Protein 2V84 (pdb70)

Nearest PDB structures (foldseek):
  2v84-assembly1_A  TM=1.003E+00  e=2.123E-67  Treponema pallidum subsp. pallidum str. Nichols
  4gl0-assembly1_A  TM=8.593E-01  e=1.801E-25  Listeria monocytogenes EGD-e
  7xjn-assembly1_A  TM=8.424E-01  e=1.207E-25  Vibrio cholerae O1 biovar El Tor str. N16961
  7oyx-assembly2_B  TM=8.634E-01  e=8.739E-24  Escherichia coli K-12
  7oyt-assembly1_A  TM=8.808E-01  e=1.163E-23  Escherichia coli K-12

InterPro domains:
  IPR001188 Spermidine/putrescine-binding periplasmic protein [PIRSF019574] (24-345)
  IPR001188 Spermidine/putrescine-binding periplasmic protein [PR00909] (35-51)
  IPR001188 Spermidine/putrescine-binding periplasmic protein [PR00909] (51-72)
  IPR001188 Spermidine/putrescine-binding periplasmic protein [PR00909] (78-92)
  IPR001188 Spermidine/putrescine-binding periplasmic protein [PR00909] (94-107)
  IPR001188 Spermidine/putrescine-binding periplasmic protein [PR00909] (126-142)
  IPR001188 Spermidine/putrescine-binding periplasmic protein [PR00909] (169-188)
  IPR001188 Spermidine/putrescine-binding periplasmic protein [PR00909] (207-226)
  IPR001188 Spermidine/putrescine-binding periplasmic protein [PR00909] (254-273)
  IPR006059 Bacterial-type extracellular solute-binding protein [PF13416] (45-305)

CATH classification: 3.40.190.10 (+1 more: 3.40.190.10)

Foldseek 3Di:
DEAEAEEAPCLQPVVLQVVLCVVVVYHYNYHHDHDVVRVCVQLDPAHHQHFKYKDWLAVLLVCVVVVFFQFADCVLQVLLVFFDPVVLVQSVSCNPQGFWRWDDKWAKWKKAQCVVPVDDDRAPLSLLDQVQAQQEEEAPDLLQQLLSLLQVVQHHSLDLDLVSSVNSLCCLQVRRLRRYNAHHADCRLLCCQVSSHRMYIYDPLSVCVNHPPVSVVRMDTAHDQVTQHEMIIMTMGTTPPHPCNSVSSVSSSSCSPQLNVLVSCQNRLHEPLTGNRNNVNHPHHHPDYNVRNPSHHYHHNSDPSVVSSVVSSCVSHVD

Structure (mmCIF, N/CA/C/O backbone):
data_2V84
#
_entry.id   2V84
#
_cell.length_a   51.610
_cell.length_b   86.270
_cell.length_c   89.500
_cell.angle_alpha   90.00
_cell.angle_beta   90.00
_cell.angle_gamma   90.00
#
_symmetry.space_group_name_H-M   'P 21 21 21'
#
loop_
_entity.id
_entity.type
_entity.pdbx_description
1 polymer 'SPERMIDINE/PUTRESCINE ABC TRANSPORTER, PERIPLASMIC BINDING PROTEIN'
2 non-polymer '2-(N-MORPHOLINO)-ETHANESULFONIC ACID'
3 non-polymer 'CHLORIDE ION'
4 water water
#
loop_
_atom_site.group_PDB
_atom_site.id
_atom_site.type_symbol
_atom_site.label_atom_id
_atom_site.label_alt_id
_atom_site.label_comp_id
_atom_site.label_asym_id
_atom_site.label_entity_id
_atom_site.label_seq_id
_atom_site.pdbx_PDB_ins_code
_atom_site.Cartn_x
_atom_site.Cartn_y
_atom_site.Cartn_z
_atom_site.occupancy
_atom_site.B_iso_or_equiv
_atom_site.auth_seq_id
_atom_site.auth_comp_id
_atom_site.auth_asym_id
_atom_site.auth_atom_id
_atom_site.pdbx_PDB_model_num
ATOM 1 N N . ASP A 1 25 ? -9.399 -3.770 0.295 1.00 53.35 7 ASP A N 1
ATOM 2 C CA . ASP A 1 25 ? -10.286 -4.053 -0.887 1.00 53.29 7 ASP A CA 1
ATOM 3 C C . ASP A 1 25 ? -11.065 -2.827 -1.374 1.00 52.62 7 ASP A C 1
ATOM 4 O O . ASP A 1 25 ? -11.735 -2.889 -2.409 1.00 52.28 7 ASP A O 1
ATOM 9 N N . VAL A 1 26 ? -11.003 -1.734 -0.614 1.00 51.75 8 VAL A N 1
ATOM 10 C CA . VAL A 1 26 ? -11.573 -0.463 -1.056 1.00 51.09 8 VAL A CA 1
ATOM 11 C C . VAL A 1 26 ? -10.549 0.681 -1.061 1.00 50.11 8 VAL A C 1
ATOM 12 O O . VAL A 1 26 ? -9.813 0.891 -0.085 1.00 49.76 8 VAL A O 1
ATOM 16 N N . LEU A 1 27 ? -10.515 1.409 -2.180 1.00 48.70 9 LEU A N 1
ATOM 17 C CA . LEU A 1 27 ? -9.720 2.633 -2.302 1.00 46.92 9 LEU A CA 1
ATOM 18 C C . LEU A 1 27 ? -10.604 3.868 -2.113 1.00 46.16 9 LEU A C 1
ATOM 19 O O . LEU A 1 27 ? -11.585 4.050 -2.824 1.00 46.10 9 LEU A O 1
ATOM 24 N N . TYR A 1 28 ? -10.248 4.702 -1.145 1.00 45.08 10 TYR A N 1
ATOM 25 C CA . TYR A 1 28 ? -10.937 5.963 -0.903 1.00 44.53 10 TYR A CA 1
ATOM 26 C C . TYR A 1 28 ? -10.272 7.113 -1.679 1.00 43.49 10 TYR A C 1
ATOM 27 O O . TYR A 1 28 ? -9.288 7.692 -1.201 1.00 43.00 10 TYR A O 1
ATOM 36 N N . LEU A 1 29 ? -10.825 7.443 -2.852 1.00 42.03 11 LEU A N 1
ATOM 37 C CA . LEU A 1 29 ? -10.340 8.556 -3.690 1.00 41.20 11 LEU A CA 1
ATOM 38 C C . LEU A 1 29 ? -11.089 9.856 -3.442 1.00 41.18 11 LEU A C 1
ATOM 39 O O . LEU A 1 29 ? -12.325 9.887 -3.441 1.00 41.87 11 LEU A O 1
ATOM 44 N N . TYR A 1 30 ? -10.323 10.925 -3.256 1.00 39.97 12 TYR A N 1
ATOM 45 C CA . TYR A 1 30 ? -10.850 12.255 -3.082 1.00 38.86 12 TYR A CA 1
ATOM 46 C C . TYR A 1 30 ? -10.283 13.195 -4.153 1.00 38.97 12 TYR A C 1
ATOM 47 O O . TYR A 1 30 ? -9.100 13.544 -4.111 1.00 38.75 12 TYR A O 1
ATOM 56 N N . ASN A 1 31 ? -11.125 13.626 -5.091 1.00 38.30 13 ASN A N 1
ATOM 57 C CA . ASN A 1 31 ? -10.642 14.388 -6.245 1.00 36.90 13 ASN A CA 1
ATOM 58 C C . ASN A 1 31 ? -11.721 15.382 -6.690 1.00 37.36 13 ASN A C 1
ATOM 59 O O . ASN A 1 31 ? -12.814 15.399 -6.120 1.00 37.46 13 ASN A O 1
ATOM 64 N N . TRP A 1 32 ? -11.398 16.221 -7.675 1.00 37.20 14 TRP A N 1
ATOM 65 C CA . TRP A 1 32 ? -12.345 17.149 -8.289 1.00 36.90 14 TRP A CA 1
ATOM 66 C C . TRP A 1 32 ? -13.401 16.332 -9.017 1.00 36.90 14 TRP A C 1
ATOM 67 O O . TRP A 1 32 ? -13.105 15.276 -9.586 1.00 36.80 14 TRP A O 1
ATOM 78 N N . THR A 1 33 ? -14.631 16.840 -9.030 1.00 37.88 15 THR A N 1
ATOM 79 C CA . THR A 1 33 ? -15.727 16.181 -9.716 1.00 37.76 15 THR A CA 1
ATOM 80 C C . THR A 1 33 ? -15.325 15.924 -11.148 1.00 38.07 15 THR A C 1
ATOM 81 O O . THR A 1 33 ? -14.801 16.814 -11.823 1.00 38.96 15 THR A O 1
ATOM 85 N N . TYR A 1 34 ? -15.538 14.690 -11.591 1.00 37.83 16 TYR A N 1
ATOM 86 C CA . TYR A 1 34 ? -15.285 14.248 -12.970 1.00 38.32 16 TYR A CA 1
ATOM 87 C C . TYR A 1 34 ? -13.813 14.103 -13.369 1.00 36.36 16 TYR A C 1
ATOM 88 O O . TYR A 1 34 ? -13.529 13.557 -14.422 1.00 37.14 16 TYR A O 1
ATOM 97 N N . TYR A 1 35 ? -12.892 14.582 -12.530 1.00 35.54 17 TYR A N 1
ATOM 98 C CA . TYR A 1 35 ? -11.447 14.664 -12.881 1.00 33.27 17 TYR A CA 1
ATOM 99 C C . TYR A 1 35 ? -10.759 13.307 -13.108 1.00 33.98 17 TYR A C 1
ATOM 100 O O . TYR A 1 35 ? -9.943 13.152 -14.030 1.00 33.40 17 TYR A O 1
ATOM 109 N N . THR A 1 36 ? -11.119 12.319 -12.293 1.00 34.46 18 THR A N 1
ATOM 110 C CA . THR A 1 36 ? -10.842 10.924 -12.616 1.00 34.82 18 THR A CA 1
ATOM 111 C C . THR A 1 36 ? -12.029 10.311 -13.401 1.00 35.16 18 THR A C 1
ATOM 112 O O . THR A 1 36 ? -13.104 10.094 -12.830 1.00 36.28 18 THR A O 1
ATOM 116 N N . PRO A 1 37 ? -11.842 10.051 -14.713 1.00 35.51 19 PRO A N 1
ATOM 117 C CA . PRO A 1 37 ? -12.911 9.518 -15.562 1.00 35.07 19 PRO A CA 1
ATOM 118 C C . PRO A 1 37 ? -13.441 8.184 -15.033 1.00 35.78 19 PRO A C 1
ATOM 119 O O . PRO A 1 37 ? -12.668 7.216 -14.910 1.00 36.20 19 PRO A O 1
ATOM 123 N N . THR A 1 38 ? -14.743 8.132 -14.736 1.00 34.91 20 THR A N 1
ATOM 124 C CA . THR A 1 38 ? -15.367 6.933 -14.163 1.00 33.92 20 THR A CA 1
ATOM 125 C C . THR A 1 38 ? -15.004 5.678 -14.945 1.00 33.12 20 THR A C 1
ATOM 126 O O . THR A 1 38 ? -14.916 4.596 -14.366 1.00 33.11 20 THR A O 1
ATOM 130 N N . SER A 1 39 ? -14.781 5.833 -16.251 1.00 31.91 21 SER A N 1
ATOM 131 C CA . SER A 1 39 ? -14.400 4.723 -17.116 1.00 31.31 21 SER A CA 1
ATOM 132 C C . SER A 1 39 ? -13.096 4.079 -16.668 1.00 30.55 21 SER A C 1
ATOM 133 O O . SER A 1 39 ? -12.938 2.863 -16.754 1.00 30.42 21 SER A O 1
ATOM 136 N N . LEU A 1 40 ? -12.165 4.906 -16.198 1.00 30.20 22 LEU A N 1
ATOM 137 C CA . LEU A 1 40 ? -10.897 4.439 -15.667 1.00 29.38 22 LEU A CA 1
ATOM 138 C C . LEU A 1 40 ? -11.056 3.822 -14.276 1.00 29.42 22 LEU A C 1
ATOM 139 O O . LEU A 1 40 ? -10.382 2.832 -13.936 1.00 28.81 22 LEU A O 1
ATOM 144 N N . ILE A 1 41 ? -11.949 4.396 -13.474 1.00 29.53 23 ILE A N 1
ATOM 145 C CA . ILE A 1 41 ? -12.263 3.841 -12.156 1.00 30.12 23 ILE A CA 1
ATOM 146 C C . ILE A 1 41 ? -12.849 2.422 -12.244 1.00 30.32 23 ILE A C 1
ATOM 147 O O . ILE A 1 41 ? -12.401 1.525 -11.529 1.00 30.16 23 ILE A O 1
ATOM 152 N N . LYS A 1 42 ? -13.827 2.226 -13.131 1.00 30.68 24 LYS A N 1
ATOM 153 C CA . LYS A 1 42 ? -14.413 0.908 -13.386 1.00 31.02 24 LYS A CA 1
ATOM 154 C C . LYS A 1 42 ? -13.343 -0.118 -13.758 1.00 31.02 24 LYS A C 1
ATOM 155 O O . LYS A 1 42 ? -13.398 -1.259 -13.310 1.00 31.19 24 LYS A O 1
ATOM 161 N N . LYS A 1 43 ? -12.380 0.293 -14.581 1.00 31.19 25 LYS A N 1
ATOM 162 C CA . LYS A 1 43 ? -11.316 -0.592 -15.053 1.00 31.24 25 LYS A CA 1
ATOM 163 C C . LYS A 1 43 ? -10.398 -1.025 -13.933 1.00 31.38 25 LYS A C 1
ATOM 164 O O . LYS A 1 43 ? -10.015 -2.185 -13.864 1.00 31.54 25 LYS A O 1
ATOM 170 N N . PHE A 1 44 ? -10.043 -0.083 -13.062 1.00 31.67 26 PHE A N 1
ATOM 171 C CA . PHE A 1 44 ? -9.216 -0.371 -11.890 1.00 31.36 26 PHE A CA 1
ATOM 172 C C . PHE A 1 44 ? -9.976 -1.302 -10.959 1.00 31.92 26 PHE A C 1
ATOM 173 O O . PHE A 1 44 ? -9.392 -2.205 -10.361 1.00 31.27 26 PHE A O 1
ATOM 181 N N . GLU A 1 45 ? -11.283 -1.080 -10.861 1.00 32.47 27 GLU A N 1
ATOM 182 C CA . GLU A 1 45 ? -12.151 -1.915 -10.044 1.00 33.71 27 GLU A CA 1
ATOM 183 C C . GLU A 1 45 ? -12.227 -3.330 -10.605 1.00 34.04 27 GLU A C 1
ATOM 184 O O . GLU A 1 45 ? -12.128 -4.305 -9.859 1.00 34.12 27 GLU A O 1
ATOM 190 N N . GLN A 1 46 ? -12.401 -3.444 -11.919 1.00 34.70 28 GLN A N 1
ATOM 191 C CA . GLN A 1 46 ? -12.473 -4.754 -12.544 1.00 35.57 28 GLN A CA 1
ATOM 192 C C . GLN A 1 46 ? -11.121 -5.468 -12.521 1.00 35.37 28 GLN A C 1
ATOM 193 O O . GLN A 1 46 ? -11.061 -6.667 -12.255 1.00 35.51 28 GLN A O 1
ATOM 199 N N . GLN A 1 47 ? -10.039 -4.733 -12.765 1.00 35.49 29 GLN A N 1
ATOM 200 C CA . GLN A 1 47 ? -8.704 -5.335 -12.796 1.00 35.69 29 GLN A CA 1
ATOM 201 C C . GLN A 1 47 ? -8.279 -5.905 -11.442 1.00 35.82 29 GLN A C 1
ATOM 202 O O . GLN A 1 47 ? -7.824 -7.046 -11.365 1.00 35.99 29 GLN A O 1
ATOM 208 N N . TYR A 1 48 ? -8.447 -5.118 -10.383 1.00 35.69 30 TYR A N 1
ATOM 209 C CA . TYR A 1 48 ? -7.971 -5.496 -9.057 1.00 35.68 30 TYR A CA 1
ATOM 210 C C . TYR A 1 48 ? -9.045 -6.072 -8.123 1.00 35.57 30 TYR A C 1
ATOM 211 O O . TYR A 1 48 ? -8.759 -6.371 -6.963 1.00 35.82 30 TYR A O 1
ATOM 220 N N . ASN A 1 49 ? -10.267 -6.245 -8.626 1.00 35.56 31 ASN A N 1
ATOM 221 C CA . ASN A 1 49 ? -11.383 -6.731 -7.795 1.00 35.47 31 ASN A CA 1
ATOM 222 C C . ASN A 1 49 ? -11.491 -5.931 -6.500 1.00 35.03 31 ASN A C 1
ATOM 223 O O . ASN A 1 49 ? -11.506 -6.481 -5.396 1.00 34.66 31 ASN A O 1
ATOM 228 N N . VAL A 1 50 ? -11.512 -4.612 -6.667 1.00 34.53 32 VAL A N 1
ATOM 229 C CA . VAL A 1 50 ? -11.625 -3.674 -5.565 1.00 33.58 32 VAL A CA 1
ATOM 230 C C . VAL A 1 50 ? -12.769 -2.727 -5.907 1.00 33.29 32 VAL A C 1
ATOM 231 O O . VAL A 1 50 ? -13.343 -2.823 -6.986 1.00 32.76 32 VAL A O 1
ATOM 235 N N . GLN A 1 51 ? -13.117 -1.838 -4.984 1.00 33.17 33 GLN A N 1
ATOM 236 C CA . GLN A 1 51 ? -14.046 -0.753 -5.280 1.00 33.39 33 GLN A CA 1
ATOM 237 C C . GLN A 1 51 ? -13.446 0.582 -4.860 1.00 33.08 33 GLN A C 1
ATOM 238 O O . GLN A 1 51 ? -12.627 0.641 -3.940 1.00 32.90 33 GLN A O 1
ATOM 244 N N . VAL A 1 52 ? -13.834 1.648 -5.556 1.00 33.00 34 VAL A N 1
ATOM 245 C CA . VAL A 1 52 ? -13.339 2.985 -5.247 1.00 32.66 34 VAL A CA 1
ATOM 246 C C . VAL A 1 52 ? -14.476 3.845 -4.683 1.00 32.96 34 VAL A C 1
ATOM 247 O O . VAL A 1 52 ? -15.495 4.045 -5.345 1.00 32.66 34 VAL A O 1
ATOM 251 N N . VAL A 1 53 ? -14.308 4.333 -3.455 1.00 33.13 35 VAL A N 1
ATOM 252 C CA . VAL A 1 53 ? -15.149 5.420 -2.947 1.00 33.18 35 VAL A CA 1
ATOM 253 C C . VAL A 1 53 ? -14.527 6.734 -3.462 1.00 33.55 35 VAL A C 1
ATOM 254 O O . VAL A 1 53 ? -13.427 7.126 -3.040 1.00 33.36 35 VAL A O 1
ATOM 258 N N . TYR A 1 54 ? -15.209 7.381 -4.404 1.00 33.66 36 TYR A N 1
ATOM 259 C CA . TYR A 1 54 ? -14.719 8.619 -5.013 1.00 34.05 36 TYR A CA 1
ATOM 260 C C . TYR A 1 54 ? -15.553 9.789 -4.500 1.00 34.56 36 TYR A C 1
ATOM 261 O O . TYR A 1 54 ? -16.645 10.068 -5.016 1.00 35.00 36 TYR A O 1
ATOM 270 N N . ASP A 1 55 ? -15.062 10.443 -3.451 1.00 34.98 37 ASP A N 1
ATOM 271 C CA . ASP A 1 55 ? -15.719 11.647 -2.952 1.00 35.48 37 ASP A CA 1
ATOM 272 C C . ASP A 1 55 ? -15.149 12.856 -3.690 1.00 35.73 37 ASP A C 1
ATOM 273 O O . ASP A 1 55 ? -13.926 13.034 -3.745 1.00 36.12 37 ASP A O 1
ATOM 278 N N . ASP A 1 56 ? -16.023 13.678 -4.265 1.00 36.10 38 ASP A N 1
ATOM 279 C CA . ASP A 1 56 ? -15.560 14.849 -5.015 1.00 36.25 38 ASP A CA 1
ATOM 280 C C . ASP A 1 56 ? -15.512 16.122 -4.170 1.00 36.20 38 ASP A C 1
ATOM 281 O O . ASP A 1 56 ? -16.109 16.195 -3.103 1.00 37.47 38 ASP A O 1
ATOM 286 N N . TYR A 1 57 ? -14.763 17.110 -4.647 1.00 35.66 39 TYR A N 1
ATOM 287 C CA . TYR A 1 57 ? -14.714 18.420 -4.015 1.00 35.12 39 TYR A CA 1
ATOM 288 C C . TYR A 1 57 ? -14.662 19.481 -5.084 1.00 35.03 39 TYR A C 1
ATOM 289 O O . TYR A 1 57 ? -14.220 19.216 -6.210 1.00 35.74 39 TYR A O 1
ATOM 298 N N . ALA A 1 58 ? -15.128 20.673 -4.736 1.00 35.04 40 ALA A N 1
ATOM 299 C CA . ALA A 1 58 ? -15.261 21.757 -5.704 1.00 34.94 40 ALA A CA 1
ATOM 300 C C . ALA A 1 58 ? -14.122 22.782 -5.655 1.00 34.62 40 ALA A C 1
ATOM 301 O O . ALA A 1 58 ? -14.093 23.717 -6.468 1.00 34.94 40 ALA A O 1
ATOM 303 N N . SER A 1 59 ? -13.189 22.601 -4.716 1.00 34.12 41 SER A N 1
ATOM 304 C CA . SER A 1 59 ? -12.014 23.468 -4.582 1.00 33.42 41 SER A CA 1
ATOM 305 C C . SER A 1 59 ? -10.945 22.822 -3.706 1.00 34.04 41 SER A C 1
ATOM 306 O O . SER A 1 59 ? -11.256 21.988 -2.848 1.00 34.55 41 SER A O 1
ATOM 309 N N . ASN A 1 60 ? -9.694 23.235 -3.883 1.00 33.98 42 ASN A N 1
ATOM 310 C CA . ASN A 1 60 ? -8.625 22.784 -2.979 1.00 34.13 42 ASN A CA 1
ATOM 311 C C . ASN A 1 60 ? -8.746 23.300 -1.555 1.00 34.71 42 ASN A C 1
ATOM 312 O O . ASN A 1 60 ? -8.191 22.719 -0.642 1.00 34.94 42 ASN A O 1
ATOM 317 N N A GLU A 1 61 ? -9.465 24.407 -1.357 0.50 35.02 43 GLU A N 1
ATOM 318 N N B GLU A 1 61 ? -9.497 24.380 -1.380 0.50 35.22 43 GLU A N 1
ATOM 319 C CA A GLU A 1 61 ? -9.767 24.860 0.006 0.50 35.05 43 GLU A CA 1
ATOM 320 C CA B GLU A 1 61 ? -9.750 24.917 -0.054 0.50 35.44 43 GLU A CA 1
ATOM 321 C C A GLU A 1 61 ? -10.604 23.800 0.698 0.50 35.22 43 GLU A C 1
ATOM 322 C C B GLU A 1 61 ? -10.727 24.004 0.725 0.50 35.54 43 GLU A C 1
ATOM 323 O O A GLU A 1 61 ? -10.307 23.389 1.819 0.50 35.04 43 GLU A O 1
ATOM 324 O O B GLU A 1 61 ? -10.621 23.876 1.942 0.50 35.61 43 GLU A O 1
ATOM 335 N N . ASP A 1 62 ? -11.644 23.352 -0.001 1.00 35.60 44 ASP A N 1
ATOM 336 C CA . ASP A 1 62 ? -12.571 22.334 0.532 1.00 35.75 44 ASP A CA 1
ATOM 337 C C . ASP A 1 62 ? -11.881 20.982 0.818 1.00 35.70 44 ASP A C 1
ATOM 338 O O . ASP A 1 62 ? -12.077 20.376 1.873 1.00 36.04 44 ASP A O 1
ATOM 343 N N . MET A 1 63 ? -11.092 20.514 -0.151 1.00 35.79 45 MET A N 1
ATOM 344 C CA . MET A 1 63 ? -10.252 19.334 0.002 1.00 35.69 45 MET A CA 1
ATOM 345 C C . MET A 1 63 ? -9.393 19.497 1.225 1.00 35.87 45 MET A C 1
ATOM 346 O O . MET A 1 63 ? -9.328 18.592 2.065 1.00 36.38 45 MET A O 1
ATOM 351 N N . PHE A 1 64 ? -8.724 20.649 1.315 1.00 36.00 46 PHE A N 1
ATOM 352 C CA . PHE A 1 64 ? -7.757 20.894 2.383 1.00 36.35 46 PHE A CA 1
ATOM 353 C C . PHE A 1 64 ? -8.445 20.747 3.723 1.00 36.95 46 PHE A C 1
ATOM 354 O O . PHE A 1 64 ? -7.889 20.145 4.640 1.00 36.57 46 PHE A O 1
ATOM 362 N N . ALA A 1 65 ? -9.663 21.294 3.812 1.00 38.19 47 ALA A N 1
ATOM 363 C CA . ALA A 1 65 ? -10.470 21.277 5.039 1.00 38.71 47 ALA A CA 1
ATOM 364 C C . ALA A 1 65 ? -10.741 19.886 5.570 1.00 39.39 47 ALA A C 1
ATOM 365 O O . ALA A 1 65 ? -10.754 19.670 6.784 1.00 39.85 47 ALA A O 1
ATOM 367 N N . LYS A 1 66 ? -10.983 18.939 4.672 1.00 39.87 48 LYS A N 1
ATOM 368 C CA . LYS A 1 66 ? -11.216 17.557 5.090 1.00 40.67 48 LYS A CA 1
ATOM 369 C C . LYS A 1 66 ? -9.936 16.892 5.570 1.00 40.98 48 LYS A C 1
ATOM 370 O O . LYS A 1 66 ? -9.972 16.001 6.431 1.00 41.06 48 LYS A O 1
ATOM 376 N N A LEU A 1 67 ? -8.809 17.344 5.025 0.50 40.93 49 LEU A N 1
ATOM 377 N N B LEU A 1 67 ? -8.803 17.319 5.016 0.50 41.26 49 LEU A N 1
ATOM 378 C CA A LEU A 1 67 ? -7.499 16.771 5.328 0.50 40.95 49 LEU A CA 1
ATOM 379 C CA B LEU A 1 67 ? -7.501 16.736 5.357 0.50 41.44 49 LEU A CA 1
ATOM 380 C C A LEU A 1 67 ? -6.732 17.563 6.391 0.50 41.47 49 LEU A C 1
ATOM 381 C C B LEU A 1 67 ? -6.735 17.554 6.411 0.50 41.78 49 LEU A C 1
ATOM 382 O O A LEU A 1 67 ? -5.606 17.205 6.755 0.50 41.46 49 LEU A O 1
ATOM 383 O O B LEU A 1 67 ? -5.612 17.205 6.795 0.50 41.72 49 LEU A O 1
ATOM 392 N N . SER A 1 68 ? -7.361 18.623 6.896 1.00 42.02 50 SER A N 1
ATOM 393 C CA . SER A 1 68 ? -6.798 19.440 7.977 1.00 43.10 50 SER A CA 1
ATOM 394 C C . SER A 1 68 ? -6.429 18.587 9.183 1.00 43.76 50 SER A C 1
ATOM 395 O O . SER A 1 68 ? -7.015 17.522 9.410 1.00 43.87 50 SER A O 1
ATOM 398 N N . ILE A 1 69 ? -5.457 19.069 9.950 1.00 44.83 51 ILE A N 1
ATOM 399 C CA . ILE A 1 69 ? -5.061 18.431 11.205 1.00 46.38 51 ILE A CA 1
ATOM 400 C C . ILE A 1 69 ? -6.270 17.692 11.828 1.00 46.62 51 ILE A C 1
ATOM 401 O O . ILE A 1 69 ? -7.208 18.318 12.344 1.00 46.78 51 ILE A O 1
ATOM 406 N N . GLY A 1 70 ? -6.238 16.361 11.770 1.00 46.99 52 GLY A N 1
ATOM 407 C CA . GLY A 1 70 ? -5.051 15.633 11.345 1.00 46.65 52 GLY A CA 1
ATOM 408 C C . GLY A 1 70 ? -5.207 14.602 10.235 1.00 46.84 52 GLY A C 1
ATOM 409 O O . GLY A 1 70 ? -4.280 14.400 9.442 1.00 46.69 52 GLY A O 1
ATOM 410 N N . ALA A 1 71 ? -6.355 13.925 10.189 1.00 46.43 53 ALA A N 1
ATOM 411 C CA . ALA A 1 71 ? -6.523 12.779 9.284 1.00 45.42 53 ALA A CA 1
ATOM 412 C C . ALA A 1 71 ? -7.960 12.520 8.821 1.00 44.86 53 ALA A C 1
ATOM 413 O O . ALA A 1 71 ? -8.846 12.153 9.608 1.00 45.00 53 ALA A O 1
ATOM 415 N N . SER A 1 72 ? -8.162 12.725 7.522 1.00 43.31 54 SER A N 1
ATOM 416 C CA . SER A 1 72 ? -9.337 12.271 6.784 1.00 42.08 54 SER A CA 1
ATOM 417 C C . SER A 1 72 ? -9.225 10.757 6.655 1.00 41.21 54 SER A C 1
ATOM 418 O O . SER A 1 72 ? -8.236 10.169 7.083 1.00 41.50 54 SER A O 1
ATOM 421 N N . GLY A 1 73 ? -10.202 10.114 6.025 1.00 40.13 55 GLY A N 1
ATOM 422 C CA . GLY A 1 73 ? -10.049 8.675 5.774 1.00 37.76 55 GLY A CA 1
ATOM 423 C C . GLY A 1 73 ? -9.491 8.295 4.411 1.00 36.18 55 GLY A C 1
ATOM 424 O O . GLY A 1 73 ? -9.480 7.117 4.065 1.00 36.20 55 GLY A O 1
ATOM 425 N N . TYR A 1 74 ? -9.023 9.278 3.639 1.00 34.14 56 TYR A N 1
ATOM 426 C CA . TYR A 1 74 ? -8.672 9.045 2.228 1.00 32.87 56 TYR A CA 1
ATOM 427 C C . TYR A 1 74 ? -7.288 8.459 1.972 1.00 32.19 56 TYR A C 1
ATOM 428 O O . TYR A 1 74 ? -6.345 8.682 2.734 1.00 32.39 56 TYR A O 1
ATOM 437 N N . ASP A 1 75 ? -7.190 7.712 0.879 1.00 31.05 57 ASP A N 1
ATOM 438 C CA . ASP A 1 75 ? -5.940 7.092 0.470 1.00 30.00 57 ASP A CA 1
ATOM 439 C C . ASP A 1 75 ? -5.243 7.920 -0.582 1.00 29.39 57 ASP A C 1
ATOM 440 O O . ASP A 1 75 ? -4.033 7.895 -0.664 1.00 29.40 57 ASP A O 1
ATOM 445 N N . LEU A 1 76 ? -6.018 8.651 -1.382 1.00 28.84 58 LEU A N 1
ATOM 446 C CA . LEU A 1 76 ? -5.459 9.512 -2.436 1.00 28.22 58 LEU A CA 1
ATOM 447 C C . LEU A 1 76 ? -6.212 10.824 -2.431 1.00 28.17 58 LEU A C 1
ATOM 448 O O . LEU A 1 76 ? -7.411 10.843 -2.169 1.00 26.85 58 LEU A O 1
ATOM 453 N N . VAL A 1 77 ? -5.497 11.910 -2.713 1.00 27.56 59 VAL A N 1
ATOM 454 C CA . VAL A 1 77 ? -6.099 13.236 -2.893 1.00 27.40 59 VAL A CA 1
ATOM 455 C C . VAL A 1 77 ? -5.339 13.879 -4.048 1.00 27.02 59 VAL A C 1
ATOM 456 O O . VAL A 1 77 ? -4.274 13.406 -4.399 1.00 26.08 59 VAL A O 1
ATOM 460 N N . VAL A 1 78 ? -5.897 14.915 -4.675 1.00 26.20 60 VAL A N 1
ATOM 461 C CA . VAL A 1 78 ? -5.266 15.486 -5.873 1.00 26.52 60 VAL A CA 1
ATOM 462 C C . VAL A 1 78 ? -5.133 17.034 -5.769 1.00 27.03 60 VAL A C 1
ATOM 463 O O . VAL A 1 78 ? -5.929 17.774 -6.364 1.00 26.66 60 VAL A O 1
ATOM 467 N N . PRO A 1 79 ? -4.136 17.526 -4.996 1.00 25.34 61 PRO A N 1
ATOM 468 C CA . PRO A 1 79 ? -3.918 18.962 -4.833 1.00 25.19 61 PRO A CA 1
ATOM 469 C C . PRO A 1 79 ? -3.109 19.589 -5.948 1.00 25.59 61 PRO A C 1
ATOM 470 O O . PRO A 1 79 ? -2.436 18.872 -6.703 1.00 25.35 61 PRO A O 1
ATOM 474 N N . SER A 1 80 ? -3.196 20.919 -6.064 1.00 25.81 62 SER A N 1
ATOM 475 C CA . SER A 1 80 ? -2.435 21.687 -7.051 1.00 25.74 62 SER A CA 1
ATOM 476 C C . SER A 1 80 ? -1.082 21.990 -6.436 1.00 25.71 62 SER A C 1
ATOM 477 O O . SER A 1 80 ? -0.886 21.757 -5.250 1.00 25.51 62 SER A O 1
ATOM 480 N N . GLY A 1 81 ? -0.131 22.491 -7.226 1.00 26.31 63 GLY A N 1
ATOM 481 C CA . GLY A 1 81 ? 1.267 22.597 -6.747 1.00 26.52 63 GLY A CA 1
ATOM 482 C C . GLY A 1 81 ? 1.425 23.473 -5.528 1.00 27.41 63 GLY A C 1
ATOM 483 O O . GLY A 1 81 ? 2.201 23.164 -4.615 1.00 27.49 63 GLY A O 1
ATOM 484 N N . ASP A 1 82 ? 0.679 24.576 -5.488 1.00 27.60 64 ASP A N 1
ATOM 485 C CA . ASP A 1 82 ? 0.715 25.430 -4.303 1.00 28.27 64 ASP A CA 1
ATOM 486 C C . ASP A 1 82 ? 0.204 24.699 -3.060 1.00 28.52 64 ASP A C 1
ATOM 487 O O . ASP A 1 82 ? 0.784 24.827 -1.977 1.00 28.56 64 ASP A O 1
ATOM 492 N N . PHE A 1 83 ? -0.846 23.899 -3.214 1.00 28.53 65 PHE A N 1
ATOM 493 C CA . PHE A 1 83 ? -1.362 23.115 -2.088 1.00 28.93 65 PHE A CA 1
ATOM 494 C C . PHE A 1 83 ? -0.502 21.909 -1.735 1.00 29.59 65 PHE A C 1
ATOM 495 O O . PHE A 1 83 ? -0.522 21.465 -0.587 1.00 31.28 65 PHE A O 1
ATOM 503 N N . VAL A 1 84 ? 0.285 21.378 -2.677 1.00 28.99 66 VAL A N 1
ATOM 504 C CA . VAL A 1 84 ? 1.253 20.342 -2.249 1.00 28.30 66 VAL A CA 1
ATOM 505 C C . VAL A 1 84 ? 2.304 20.941 -1.295 1.00 28.86 66 VAL A C 1
ATOM 506 O O . VAL A 1 84 ? 2.637 20.338 -0.232 1.00 28.95 66 VAL A O 1
ATOM 510 N N . SER A 1 85 ? 2.808 22.118 -1.652 1.00 28.68 67 SER A N 1
ATOM 511 C CA . SER A 1 85 ? 3.828 22.800 -0.858 1.00 30.16 67 SER A CA 1
ATOM 512 C C . SER A 1 85 ? 3.302 23.213 0.526 1.00 30.54 67 SER A C 1
ATOM 513 O O . SER A 1 85 ? 3.949 22.953 1.552 1.00 31.04 67 SER A O 1
ATOM 516 N N . ILE A 1 86 ? 2.116 23.822 0.556 1.00 32.12 68 ILE A N 1
ATOM 517 C CA . ILE A 1 86 ? 1.417 24.149 1.818 1.00 32.93 68 ILE A CA 1
ATOM 518 C C . ILE A 1 86 ? 1.269 22.924 2.709 1.00 33.82 68 ILE A C 1
ATOM 519 O O . ILE A 1 86 ? 1.579 22.976 3.916 1.00 34.11 68 ILE A O 1
ATOM 524 N N . MET A 1 87 ? 0.800 21.823 2.119 1.00 34.19 69 MET A N 1
ATOM 525 C CA . MET A 1 87 ? 0.495 20.608 2.891 1.00 35.44 69 MET A CA 1
ATOM 526 C C . MET A 1 87 ? 1.732 19.845 3.354 1.00 34.65 69 MET A C 1
ATOM 527 O O . MET A 1 87 ? 1.692 19.189 4.400 1.00 35.10 69 MET A O 1
ATOM 532 N N . LYS A 1 88 ? 2.818 19.936 2.588 1.00 34.47 70 LYS A N 1
ATOM 533 C CA . LYS A 1 88 ? 4.116 19.425 3.051 1.00 35.22 70 LYS A CA 1
ATOM 534 C C . LYS A 1 88 ? 4.597 20.135 4.329 1.00 35.59 70 LYS A C 1
ATOM 535 O O . LYS A 1 88 ? 5.041 19.490 5.288 1.00 35.32 70 LYS A O 1
ATOM 541 N N . ARG A 1 89 ? 4.494 21.463 4.355 1.00 36.28 71 ARG A N 1
ATOM 542 C CA . ARG A 1 89 ? 4.992 22.226 5.511 1.00 37.14 71 ARG A CA 1
ATOM 543 C C . ARG A 1 89 ? 4.142 22.026 6.767 1.00 36.96 71 ARG A C 1
ATOM 544 O O . ARG A 1 89 ? 4.650 22.096 7.901 1.00 37.07 71 ARG A O 1
ATOM 552 N N . LYS A 1 90 ? 2.855 21.777 6.548 1.00 36.68 72 LYS A N 1
ATOM 553 C CA . LYS A 1 90 ? 1.903 21.459 7.605 1.00 36.11 72 LYS A CA 1
ATOM 554 C C . LYS A 1 90 ? 1.912 19.979 7.950 1.00 35.31 72 LYS A C 1
ATOM 555 O O . LYS A 1 90 ? 1.157 19.541 8.816 1.00 35.52 72 LYS A O 1
ATOM 561 N N . HIS A 1 91 ? 2.759 19.213 7.257 1.00 34.49 73 HIS A N 1
ATOM 562 C CA . HIS A 1 91 ? 2.967 17.779 7.516 1.00 33.59 73 HIS A CA 1
ATOM 563 C C . HIS A 1 91 ? 1.716 16.934 7.340 1.00 32.74 73 HIS A C 1
ATOM 564 O O . HIS A 1 91 ? 1.449 16.041 8.139 1.00 32.25 73 HIS A O 1
ATOM 571 N N . LEU A 1 92 ? 0.968 17.218 6.276 1.00 31.53 74 LEU A N 1
ATOM 572 C CA . LEU A 1 92 ? -0.320 16.575 6.038 1.00 30.87 74 LEU A CA 1
ATOM 573 C C . LEU A 1 92 ? -0.281 15.370 5.110 1.00 30.26 74 LEU A C 1
ATOM 574 O O . LEU A 1 92 ? -1.302 14.690 4.936 1.00 29.49 74 LEU A O 1
ATOM 579 N N . LEU A 1 93 ? 0.905 15.101 4.551 1.00 29.95 75 LEU A N 1
ATOM 580 C CA . LEU A 1 93 ? 1.074 14.132 3.475 1.00 29.17 75 LEU A CA 1
ATOM 581 C C . LEU A 1 93 ? 2.075 13.057 3.847 1.00 28.68 75 LEU A C 1
ATOM 582 O O . LEU A 1 93 ? 3.012 13.309 4.620 1.00 29.00 75 LEU A O 1
ATOM 587 N N . GLU A 1 94 ? 1.887 11.859 3.292 1.00 27.64 76 GLU A N 1
ATOM 588 C CA . GLU A 1 94 ? 2.797 10.730 3.583 1.00 26.67 76 GLU A CA 1
ATOM 589 C C . GLU A 1 94 ? 3.775 10.555 2.461 1.00 26.10 76 GLU A C 1
ATOM 590 O O . GLU A 1 94 ? 3.434 10.851 1.316 1.00 24.18 76 GLU A O 1
ATOM 596 N N . LYS A 1 95 ? 4.989 10.118 2.799 1.00 24.85 77 LYS A N 1
ATOM 597 C CA . LYS A 1 95 ? 5.987 9.778 1.770 1.00 25.52 77 LYS A CA 1
ATOM 598 C C . LYS A 1 95 ? 5.441 8.691 0.858 1.00 25.81 77 LYS A C 1
ATOM 599 O O . LYS A 1 95 ? 4.759 7.769 1.304 1.00 26.79 77 LYS A O 1
ATOM 605 N N . ILE A 1 96 ? 5.754 8.806 -0.425 1.00 26.48 78 ILE A N 1
ATOM 606 C CA . ILE A 1 96 ? 5.336 7.856 -1.437 1.00 26.33 78 ILE A CA 1
ATOM 607 C C . ILE A 1 96 ? 6.499 6.911 -1.726 1.00 27.19 78 ILE A C 1
ATOM 608 O O . ILE A 1 96 ? 7.653 7.330 -1.751 1.00 26.65 78 ILE A O 1
ATOM 613 N N . ASP A 1 97 ? 6.186 5.624 -1.867 1.00 27.81 79 ASP A N 1
ATOM 614 C CA . ASP A 1 97 ? 7.166 4.598 -2.203 1.00 27.89 79 ASP A CA 1
ATOM 615 C C . ASP A 1 97 ? 7.165 4.426 -3.709 1.00 27.87 79 ASP A C 1
ATOM 616 O O . ASP A 1 97 ? 6.303 3.739 -4.270 1.00 27.67 79 ASP A O 1
ATOM 621 N N . LEU A 1 98 ? 8.120 5.067 -4.369 1.00 28.18 80 LEU A N 1
ATOM 622 C CA . LEU A 1 98 ? 8.101 5.103 -5.821 1.00 28.88 80 LEU A CA 1
ATOM 623 C C . LEU A 1 98 ? 8.416 3.748 -6.450 1.00 29.28 80 LEU A C 1
ATOM 624 O O . LEU A 1 98 ? 8.179 3.551 -7.649 1.00 28.62 80 LEU A O 1
ATOM 629 N N . SER A 1 99 ? 8.930 2.814 -5.641 1.00 29.31 81 SER A N 1
ATOM 630 C CA . SER A 1 99 ? 9.236 1.479 -6.164 1.00 29.28 81 SER A CA 1
ATOM 631 C C . SER A 1 99 ? 7.916 0.778 -6.497 1.00 29.07 81 SER A C 1
ATOM 632 O O . SER A 1 99 ? 7.890 -0.147 -7.308 1.00 29.67 81 SER A O 1
ATOM 635 N N . LYS A 1 100 ? 6.818 1.254 -5.916 1.00 27.62 82 LYS A N 1
ATOM 636 C CA . LYS A 1 100 ? 5.505 0.657 -6.185 1.00 26.75 82 LYS A CA 1
ATOM 637 C C . LYS A 1 100 ? 4.782 1.381 -7.325 1.00 25.99 82 LYS A C 1
ATOM 638 O O . LYS A 1 100 ? 3.627 1.077 -7.650 1.00 25.22 82 LYS A O 1
ATOM 644 N N . ILE A 1 101 ? 5.472 2.346 -7.919 1.00 25.44 83 ILE A N 1
ATOM 645 C CA . ILE A 1 101 ? 4.921 3.116 -9.028 1.00 24.99 83 ILE A CA 1
ATOM 646 C C . ILE A 1 101 ? 5.933 3.191 -10.167 1.00 24.73 83 ILE A C 1
ATOM 647 O O . ILE A 1 101 ? 6.365 4.272 -10.527 1.00 24.80 83 ILE A O 1
ATOM 652 N N . PRO A 1 102 ? 6.294 2.039 -10.754 1.00 24.68 84 PRO A N 1
ATOM 653 C CA . PRO A 1 102 ? 7.313 2.044 -11.806 1.00 24.13 84 PRO A CA 1
ATOM 654 C C . PRO A 1 102 ? 6.961 2.958 -12.994 1.00 24.11 84 PRO A C 1
ATOM 655 O O . PRO A 1 102 ? 7.874 3.449 -13.674 1.00 24.83 84 PRO A O 1
ATOM 659 N N . ASN A 1 103 ? 5.664 3.183 -13.234 1.00 24.29 85 ASN A N 1
ATOM 660 C CA . ASN A 1 103 ? 5.199 4.018 -14.359 1.00 24.34 85 ASN A CA 1
ATOM 661 C C . ASN A 1 103 ? 5.476 5.515 -14.176 1.00 25.20 85 ASN A C 1
ATOM 662 O O . ASN A 1 103 ? 5.225 6.332 -15.077 1.00 25.59 85 ASN A O 1
ATOM 667 N N . VAL A 1 104 ? 6.034 5.859 -13.021 1.00 26.35 86 VAL A N 1
ATOM 668 C CA . VAL A 1 104 ? 6.590 7.187 -12.734 1.00 27.80 86 VAL A CA 1
ATOM 669 C C . VAL A 1 104 ? 7.712 7.497 -13.755 1.00 28.25 86 VAL A C 1
ATOM 670 O O . VAL A 1 104 ? 8.062 8.663 -13.989 1.00 27.77 86 VAL A O 1
ATOM 674 N N A GLN A 1 105 ? 8.237 6.453 -14.393 0.50 28.15 87 GLN A N 1
ATOM 675 N N B GLN A 1 105 ? 8.242 6.438 -14.376 0.50 28.15 87 GLN A N 1
ATOM 676 C CA A GLN A 1 105 ? 9.231 6.627 -15.450 0.50 28.76 87 GLN A CA 1
ATOM 677 C CA B GLN A 1 105 ? 9.205 6.566 -15.473 0.50 28.74 87 GLN A CA 1
ATOM 678 C C A GLN A 1 105 ? 8.655 7.268 -16.722 0.50 28.90 87 GLN A C 1
ATOM 679 C C B GLN A 1 105 ? 8.656 7.427 -16.613 0.50 28.94 87 GLN A C 1
ATOM 680 O O A GLN A 1 105 ? 9.401 7.618 -17.637 0.50 29.18 87 GLN A O 1
ATOM 681 O O B GLN A 1 105 ? 9.415 8.086 -17.320 0.50 29.32 87 GLN A O 1
ATOM 692 N N . PHE A 1 106 ? 7.334 7.429 -16.774 1.00 29.05 88 PHE A N 1
ATOM 693 C CA . PHE A 1 106 ? 6.698 8.077 -17.929 1.00 29.73 88 PHE A CA 1
ATOM 694 C C . PHE A 1 106 ? 6.552 9.593 -17.768 1.00 30.21 88 PHE A C 1
ATOM 695 O O . PHE A 1 106 ? 6.059 10.278 -18.682 1.00 30.12 88 PHE A O 1
ATOM 703 N N . ILE A 1 107 ? 6.981 10.106 -16.616 1.00 30.22 89 ILE A N 1
ATOM 704 C CA . ILE A 1 107 ? 6.867 11.535 -16.314 1.00 30.71 89 ILE A CA 1
ATOM 705 C C . ILE A 1 107 ? 7.984 12.229 -17.093 1.00 31.21 89 ILE A C 1
ATOM 706 O O . ILE A 1 107 ? 9.161 11.912 -16.921 1.00 31.71 89 ILE A O 1
ATOM 711 N N . LYS A 1 108 ? 7.604 13.143 -17.987 1.00 30.99 90 LYS A N 1
ATOM 712 C CA . LYS A 1 108 ? 8.560 13.863 -18.841 1.00 31.53 90 LYS A CA 1
ATOM 713 C C . LYS A 1 108 ? 9.636 14.544 -18.007 1.00 32.38 90 LYS A C 1
ATOM 714 O O . LYS A 1 108 ? 9.357 15.049 -16.940 1.00 31.69 90 LYS A O 1
ATOM 720 N N . GLU A 1 109 ? 10.866 14.578 -18.509 1.00 34.63 91 GLU A N 1
ATOM 721 C CA . GLU A 1 109 ? 11.948 15.278 -17.802 1.00 36.57 91 GLU A CA 1
ATOM 722 C C . GLU A 1 109 ? 11.637 16.770 -17.582 1.00 36.99 91 GLU A C 1
ATOM 723 O O . GLU A 1 109 ? 11.978 17.337 -16.532 1.00 36.69 91 GLU A O 1
ATOM 729 N N . SER A 1 110 ? 10.969 17.384 -18.564 1.00 37.50 92 SER A N 1
ATOM 730 C CA . SER A 1 110 ? 10.689 18.814 -18.536 1.00 38.34 92 SER A CA 1
ATOM 731 C C . SER A 1 110 ? 9.748 19.153 -17.398 1.00 38.89 92 SER A C 1
ATOM 732 O O . SER A 1 110 ? 9.840 20.232 -16.808 1.00 39.11 92 SER A O 1
ATOM 735 N N . VAL A 1 111 ? 8.865 18.212 -17.071 1.00 39.01 93 VAL A N 1
ATOM 736 C CA . VAL A 1 111 ? 7.955 18.386 -15.954 1.00 39.40 93 VAL A CA 1
ATOM 737 C C . VAL A 1 111 ? 8.695 18.232 -14.629 1.00 40.07 93 VAL A C 1
ATOM 738 O O . VAL A 1 111 ? 8.476 19.022 -13.702 1.00 40.23 93 VAL A O 1
ATOM 742 N N . ARG A 1 112 ? 9.553 17.214 -14.542 1.00 41.22 94 ARG A N 1
ATOM 743 C CA . ARG A 1 112 ? 10.371 16.981 -13.344 1.00 42.66 94 ARG A CA 1
ATOM 744 C C . ARG A 1 112 ? 11.111 18.254 -12.925 1.00 42.45 94 ARG A C 1
ATOM 745 O O . ARG A 1 112 ? 11.174 18.580 -11.737 1.00 43.59 94 ARG A O 1
ATOM 753 N N . ALA A 1 113 ? 11.646 18.978 -13.904 1.00 42.04 95 ALA A N 1
ATOM 754 C CA . ALA A 1 113 ? 12.370 20.230 -13.649 1.00 41.20 95 ALA A CA 1
ATOM 755 C C . ALA A 1 113 ? 11.508 21.371 -13.075 1.00 40.80 95 ALA A C 1
ATOM 756 O O . ALA A 1 113 ? 12.005 22.176 -12.282 1.00 40.55 95 ALA A O 1
ATOM 758 N N . ARG A 1 114 ? 10.234 21.445 -13.474 1.00 39.63 96 ARG A N 1
ATOM 759 C CA . ARG A 1 114 ? 9.331 22.518 -13.027 1.00 38.86 96 ARG A CA 1
ATOM 760 C C . ARG A 1 114 ? 8.693 22.301 -11.654 1.00 38.19 96 ARG A C 1
ATOM 761 O O . ARG A 1 114 ? 8.225 23.264 -11.029 1.00 38.73 96 ARG A O 1
ATOM 769 N N . ILE A 1 115 ? 8.629 21.050 -11.199 1.00 36.83 97 ILE A N 1
ATOM 770 C CA . ILE A 1 115 ? 7.918 20.740 -9.956 1.00 34.92 97 ILE A CA 1
ATOM 771 C C . ILE A 1 115 ? 8.776 20.934 -8.707 1.00 35.11 97 ILE A C 1
ATOM 772 O O . ILE A 1 115 ? 9.001 19.991 -7.947 1.00 33.98 97 ILE A O 1
ATOM 777 N N . ALA A 1 116 ? 9.234 22.174 -8.500 1.00 34.58 98 ALA A N 1
ATOM 778 C CA . ALA A 1 116 ? 10.142 22.503 -7.392 1.00 34.96 98 ALA A CA 1
ATOM 779 C C . ALA A 1 116 ? 9.533 22.375 -5.982 1.00 34.79 98 ALA A C 1
ATOM 780 O O . ALA A 1 116 ? 10.273 22.367 -5.003 1.00 35.31 98 ALA A O 1
ATOM 782 N N . TYR A 1 117 ? 8.208 22.274 -5.872 1.00 34.74 99 TYR A N 1
ATOM 783 C CA . TYR A 1 117 ? 7.569 22.035 -4.566 1.00 34.61 99 TYR A CA 1
ATOM 784 C C . TYR A 1 117 ? 7.886 20.619 -4.036 1.00 34.39 99 TYR A C 1
ATOM 785 O O . TYR A 1 117 ? 7.861 20.387 -2.820 1.00 34.72 99 TYR A O 1
ATOM 794 N N . ASP A 1 118 ? 8.194 19.688 -4.950 1.00 34.26 100 ASP A N 1
ATOM 795 C CA . ASP A 1 118 ? 8.451 18.275 -4.601 1.00 33.93 100 ASP A CA 1
ATOM 796 C C . ASP A 1 118 ? 9.180 17.562 -5.752 1.00 33.65 100 ASP A C 1
ATOM 797 O O . ASP A 1 118 ? 8.632 16.639 -6.381 1.00 33.26 100 ASP A O 1
ATOM 802 N N . PRO A 1 119 ? 10.419 17.990 -6.043 1.00 33.00 101 PRO A N 1
ATOM 803 C CA . PRO A 1 119 ? 11.148 17.630 -7.260 1.00 32.88 101 PRO A CA 1
ATOM 804 C C . PRO A 1 119 ? 11.456 16.141 -7.426 1.00 32.72 101 PRO A C 1
ATOM 805 O O . PRO A 1 119 ? 11.621 15.662 -8.563 1.00 33.44 101 PRO A O 1
ATOM 809 N N . LYS A 1 120 ? 11.553 15.422 -6.310 1.00 31.85 102 LYS A N 1
ATOM 810 C CA . LYS A 1 120 ? 11.868 13.995 -6.345 1.00 31.44 102 LYS A CA 1
ATOM 811 C C . LYS A 1 120 ? 10.603 13.152 -6.161 1.00 30.51 102 LYS A C 1
ATOM 812 O O . LYS A 1 120 ? 10.676 11.924 -6.067 1.00 30.80 102 LYS A O 1
ATOM 818 N N . MET A 1 121 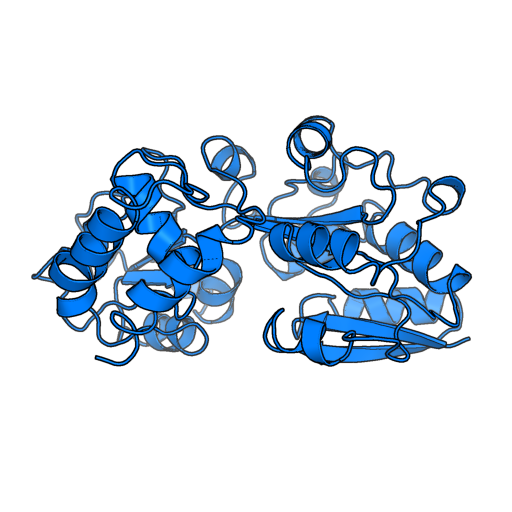? 9.452 13.826 -6.144 1.00 30.29 103 MET A N 1
ATOM 819 C CA . MET A 1 121 ? 8.134 13.171 -6.019 1.00 29.93 103 MET A CA 1
ATOM 820 C C . MET A 1 121 ? 8.026 12.358 -4.725 1.00 29.82 103 MET A C 1
ATOM 821 O O . MET A 1 121 ? 7.466 11.246 -4.697 1.00 29.73 103 MET A O 1
ATOM 826 N N . GLU A 1 122 ? 8.579 12.916 -3.659 1.00 28.71 104 GLU A N 1
ATOM 827 C CA . GLU A 1 122 ? 8.612 12.233 -2.379 1.00 27.90 104 GLU A CA 1
ATOM 828 C C . GLU A 1 122 ? 7.249 12.224 -1.692 1.00 27.06 104 GLU A C 1
ATOM 829 O O . GLU A 1 122 ? 6.968 11.343 -0.894 1.00 26.31 104 GLU A O 1
ATOM 835 N N . TYR A 1 123 ? 6.400 13.199 -2.023 1.00 25.66 105 TYR A N 1
ATOM 836 C CA . TYR A 1 123 ? 5.121 13.362 -1.355 1.00 25.21 105 TYR A CA 1
ATOM 837 C C . TYR A 1 123 ? 4.033 13.520 -2.393 1.00 24.90 105 TYR A C 1
ATOM 838 O O . TYR A 1 123 ? 2.867 13.683 -2.049 1.00 25.34 105 TYR A O 1
ATOM 847 N N . SER A 1 124 ? 4.406 13.507 -3.670 1.00 25.17 106 SER A N 1
ATOM 848 C CA . SER A 1 124 ? 3.420 13.808 -4.736 1.00 25.16 106 SER A CA 1
ATOM 849 C C . SER A 1 124 ? 3.829 13.180 -6.047 1.00 25.38 106 SER A C 1
ATOM 850 O O . SER A 1 124 ? 5.010 13.040 -6.308 1.00 25.73 106 SER A O 1
ATOM 853 N N . VAL A 1 125 ? 2.861 12.834 -6.891 1.00 25.12 107 VAL A N 1
ATOM 854 C CA . VAL A 1 125 ? 3.191 12.381 -8.245 1.00 23.89 107 VAL A CA 1
ATOM 855 C C . VAL A 1 125 ? 2.322 13.155 -9.204 1.00 23.63 107 VAL A C 1
ATOM 856 O O . VAL A 1 125 ? 1.142 13.203 -8.996 1.00 22.76 107 VAL A O 1
ATOM 860 N N . PRO A 1 126 ? 2.896 13.798 -10.239 1.00 23.77 108 PRO A N 1
ATOM 861 C CA . PRO A 1 126 ? 2.036 14.587 -11.135 1.00 23.52 108 PRO A CA 1
ATOM 862 C C . PRO A 1 126 ? 0.853 13.842 -11.742 1.00 23.65 108 PRO A C 1
ATOM 863 O O . PRO A 1 126 ? 0.992 12.698 -12.180 1.00 24.09 108 PRO A O 1
ATOM 867 N N . TYR A 1 127 ? -0.291 14.527 -11.797 1.00 23.57 109 TYR A N 1
ATOM 868 C CA . TYR A 1 127 ? -1.538 13.998 -12.323 1.00 22.92 109 TYR A CA 1
ATOM 869 C C . TYR A 1 127 ? -1.822 14.657 -13.683 1.00 23.76 109 TYR A C 1
ATOM 870 O O . TYR A 1 127 ? -2.145 13.979 -14.664 1.00 23.21 109 TYR A O 1
ATOM 879 N N . TYR A 1 128 ? -1.690 15.980 -13.746 1.00 23.29 110 TYR A N 1
ATOM 880 C CA . TYR A 1 128 ? -1.914 16.698 -14.993 1.00 24.19 110 TYR A CA 1
ATOM 881 C C . TYR A 1 128 ? -1.354 18.099 -14.859 1.00 24.53 110 TYR A C 1
ATOM 882 O O . TYR A 1 128 ? -1.319 18.630 -13.773 1.00 26.01 110 TYR A O 1
ATOM 891 N N . LEU A 1 129 ? -0.875 18.665 -15.959 1.00 24.16 111 LEU A N 1
ATOM 892 C CA . LEU A 1 129 ? -0.379 20.041 -16.000 1.00 23.94 111 LEU A CA 1
ATOM 893 C C . LEU A 1 129 ? -1.115 20.724 -17.135 1.00 24.54 111 LEU A C 1
ATOM 894 O O . LEU A 1 129 ? -1.086 20.231 -18.267 1.00 25.71 111 LEU A O 1
ATOM 899 N N . GLY A 1 130 ? -1.773 21.846 -16.854 1.00 25.22 112 GLY A N 1
ATOM 900 C CA . GLY A 1 130 ? -2.444 22.588 -17.946 1.00 25.09 112 GLY A CA 1
ATOM 901 C C . GLY A 1 130 ? -2.501 24.045 -17.568 1.00 26.49 112 GLY A C 1
ATOM 902 O O . GLY A 1 130 ? -1.753 24.497 -16.698 1.00 26.79 112 GLY A O 1
ATOM 903 N N . ALA A 1 131 ? -3.386 24.791 -18.220 1.00 26.80 113 ALA A N 1
ATOM 904 C CA . ALA A 1 131 ? -3.547 26.200 -17.874 1.00 27.30 113 ALA A CA 1
ATOM 905 C C . ALA A 1 131 ? -4.912 26.637 -18.314 1.00 27.25 113 ALA A C 1
ATOM 906 O O . ALA A 1 131 ? -5.444 26.162 -19.336 1.00 27.89 113 ALA A O 1
ATOM 908 N N . ALA A 1 132 ? -5.477 27.556 -17.536 1.00 26.58 114 ALA A N 1
ATOM 909 C CA . ALA A 1 132 ? -6.682 28.270 -17.949 1.00 26.03 114 ALA A CA 1
ATOM 910 C C . ALA A 1 132 ? -6.285 29.181 -19.084 1.00 25.78 114 ALA A C 1
ATOM 911 O O . ALA A 1 132 ? -5.124 29.554 -19.243 1.00 25.13 114 ALA A O 1
ATOM 913 N N . GLY A 1 133 ? -7.254 29.549 -19.894 1.00 25.30 115 GLY A N 1
ATOM 914 C CA . GLY A 1 133 ? -6.984 30.490 -20.964 1.00 25.61 115 GLY A CA 1
ATOM 915 C C . GLY A 1 133 ? -8.243 31.279 -21.254 1.00 24.74 115 GLY A C 1
ATOM 916 O O . GLY A 1 133 ? -9.053 31.528 -20.358 1.00 24.29 115 GLY A O 1
ATOM 917 N N . ILE A 1 134 ? -8.393 31.690 -22.508 1.00 24.49 116 ILE A N 1
ATOM 918 C CA . ILE A 1 134 ? -9.509 32.543 -22.905 1.00 23.24 116 ILE A CA 1
ATOM 919 C C . ILE A 1 134 ? -10.163 31.926 -24.120 1.00 23.74 116 ILE A C 1
ATOM 920 O O . ILE A 1 134 ? -9.472 31.523 -25.054 1.00 24.06 116 ILE A O 1
ATOM 925 N N . ALA A 1 135 ? -11.492 31.873 -24.094 1.00 23.15 117 ALA A N 1
ATOM 926 C CA . ALA A 1 135 ? -12.292 31.474 -25.242 1.00 23.03 117 ALA A CA 1
ATOM 927 C C . ALA A 1 135 ? -12.909 32.724 -25.859 1.00 23.20 117 ALA A C 1
ATOM 928 O O . ALA A 1 135 ? -13.445 33.567 -25.157 1.00 22.64 117 ALA A O 1
ATOM 930 N N . VAL A 1 136 ? -12.843 32.843 -27.188 1.00 23.17 118 VAL A N 1
ATOM 931 C CA . VAL A 1 136 ? -13.433 33.984 -27.858 1.00 23.37 118 VAL A CA 1
ATOM 932 C C . VAL A 1 136 ? -14.415 33.426 -28.863 1.00 24.51 118 VAL A C 1
ATOM 933 O O . VAL A 1 136 ? -14.082 32.473 -29.555 1.00 25.26 118 VAL A O 1
ATOM 937 N N . ASN A 1 137 ? -15.613 34.002 -28.903 1.00 24.77 119 ASN A N 1
ATOM 938 C CA . ASN A 1 137 ? -16.610 33.690 -29.927 1.00 26.45 119 ASN A CA 1
ATOM 939 C C . ASN A 1 137 ? -16.259 34.531 -31.169 1.00 26.97 119 ASN A C 1
ATOM 940 O O . ASN A 1 137 ? -16.480 35.745 -31.187 1.00 27.65 119 ASN A O 1
ATOM 945 N N . LYS A 1 138 ? -15.675 33.867 -32.170 1.00 28.42 120 LYS A N 1
ATOM 946 C CA . LYS A 1 138 ? -15.078 34.493 -33.359 1.00 28.97 120 LYS A CA 1
ATOM 947 C C . LYS A 1 138 ? -16.099 35.108 -34.301 1.00 29.90 120 LYS A C 1
ATOM 948 O O . LYS A 1 138 ? -15.761 35.987 -35.107 1.00 29.33 120 LYS A O 1
ATOM 954 N N . LYS A 1 139 ? -17.340 34.626 -34.252 1.00 30.81 121 LYS A N 1
ATOM 955 C CA . LYS A 1 139 ? -18.387 35.253 -35.049 1.00 31.05 121 LYS A CA 1
ATOM 956 C C . LYS A 1 139 ? -18.880 36.546 -34.391 1.00 30.34 121 LYS A C 1
ATOM 957 O O . LYS A 1 139 ? -19.270 37.482 -35.084 1.00 30.69 121 LYS A O 1
ATOM 963 N N . ALA A 1 140 ? -18.838 36.610 -33.060 1.00 29.33 122 ALA A N 1
ATOM 964 C CA . ALA A 1 140 ? -19.253 37.821 -32.354 1.00 29.05 122 ALA A CA 1
ATOM 965 C C . ALA A 1 140 ? -18.111 38.839 -32.180 1.00 29.18 122 ALA A C 1
ATOM 966 O O . ALA A 1 140 ? -18.344 40.047 -32.071 1.00 28.76 122 ALA A O 1
ATOM 968 N N . VAL A 1 141 ? -16.877 38.342 -32.154 1.00 29.21 123 VAL A N 1
ATOM 969 C CA . VAL A 1 141 ? -15.702 39.204 -32.023 1.00 29.04 123 VAL A CA 1
ATOM 970 C C . VAL A 1 141 ? -14.714 38.858 -33.125 1.00 29.65 123 VAL A C 1
ATOM 971 O O . VAL A 1 141 ? -13.811 38.052 -32.897 1.00 30.62 123 VAL A O 1
ATOM 975 N N . PRO A 1 142 ? -14.890 39.433 -34.329 1.00 31.22 124 PRO A N 1
ATOM 976 C CA . PRO A 1 142 ? -14.029 39.067 -35.468 1.00 31.29 124 PRO A CA 1
ATOM 977 C C . PRO A 1 142 ? -12.577 39.549 -35.359 1.00 30.93 124 PRO A C 1
ATOM 978 O O . PRO A 1 142 ? -11.676 38.873 -35.881 1.00 30.85 124 PRO A O 1
ATOM 982 N N . SER A 1 143 ? -12.355 40.662 -34.655 1.00 30.21 125 SER A N 1
ATOM 983 C CA . SER A 1 143 ? -11.002 41.216 -34.474 1.00 28.68 125 SER A CA 1
ATOM 984 C C . SER A 1 143 ? -10.601 41.327 -32.993 1.00 27.67 125 SER A C 1
ATOM 985 O O . SER A 1 143 ? -11.288 41.956 -32.198 1.00 28.25 125 SER A O 1
ATOM 988 N N . TYR A 1 144 ? -9.489 40.702 -32.629 1.00 26.80 126 TYR A N 1
ATOM 989 C CA . TYR A 1 144 ? -9.014 40.735 -31.240 1.00 25.69 126 TYR A CA 1
ATOM 990 C C . TYR A 1 144 ? -7.549 40.348 -31.197 1.00 25.58 126 TYR A C 1
ATOM 991 O O . TYR A 1 144 ? -7.075 39.611 -32.071 1.00 25.34 126 TYR A O 1
ATOM 1000 N N . ALA A 1 145 ? -6.837 40.837 -30.180 1.00 25.17 127 ALA A N 1
ATOM 1001 C CA . ALA A 1 145 ? -5.487 40.360 -29.918 1.00 25.41 127 ALA A CA 1
ATOM 1002 C C . ALA A 1 145 ? -5.620 39.232 -28.917 1.00 25.00 127 ALA A C 1
ATOM 1003 O O . ALA A 1 145 ? -6.531 39.244 -28.079 1.00 25.11 127 ALA A O 1
ATOM 1005 N N . ARG A 1 146 ? -4.713 38.258 -28.998 1.00 25.54 128 ARG A N 1
ATOM 1006 C CA . ARG A 1 146 ? -4.786 37.050 -28.175 1.00 27.15 128 ARG A CA 1
ATOM 1007 C C . ARG A 1 146 ? -4.019 37.258 -26.868 1.00 27.48 128 ARG A C 1
ATOM 1008 O O . ARG A 1 146 ? -2.944 36.684 -26.640 1.00 29.57 128 ARG A O 1
ATOM 1016 N N . THR A 1 147 ? -4.559 38.134 -26.027 1.00 27.56 129 THR A N 1
ATOM 1017 C CA . THR A 1 147 ? -3.863 38.644 -24.847 1.00 26.33 129 THR A CA 1
ATOM 1018 C C . THR A 1 147 ? -4.890 38.872 -23.734 1.00 25.64 129 THR A C 1
ATOM 1019 O O . THR A 1 147 ? -6.082 39.006 -24.002 1.00 25.28 129 THR A O 1
ATOM 1023 N N . TRP A 1 148 ? -4.408 38.966 -22.499 1.00 24.50 130 TRP A N 1
ATOM 1024 C CA . TRP A 1 148 ? -5.285 39.261 -21.348 1.00 25.00 130 TRP A CA 1
ATOM 1025 C C . TRP A 1 148 ? -5.963 40.625 -21.446 1.00 23.92 130 TRP A C 1
ATOM 1026 O O . TRP A 1 148 ? -6.977 40.863 -20.802 1.00 24.54 130 TRP A O 1
ATOM 1037 N N . SER A 1 149 ? -5.349 41.553 -22.175 1.00 23.33 131 SER A N 1
ATOM 1038 C CA . SER A 1 149 ? -5.901 42.884 -22.279 1.00 23.59 131 SER A CA 1
ATOM 1039 C C . SER A 1 149 ? -7.229 42.854 -23.023 1.00 23.40 131 SER A C 1
ATOM 1040 O O . SER A 1 149 ? -7.879 43.884 -23.168 1.00 24.05 131 SER A O 1
ATOM 1043 N N . ILE A 1 150 ? -7.642 41.677 -23.488 1.00 23.72 132 ILE A N 1
ATOM 1044 C CA . ILE A 1 150 ? -8.957 41.553 -24.143 1.00 23.55 132 ILE A CA 1
ATOM 1045 C C . ILE A 1 150 ? -10.058 41.924 -23.135 1.00 23.34 132 ILE A C 1
ATOM 1046 O O . ILE A 1 150 ? -11.140 42.386 -23.490 1.00 23.66 132 ILE A O 1
ATOM 1051 N N . PHE A 1 151 ? -9.760 41.751 -21.851 1.00 24.24 133 PHE A N 1
ATOM 1052 C CA . PHE A 1 151 ? -10.738 42.093 -20.826 1.00 24.92 133 PHE A CA 1
ATOM 1053 C C . PHE A 1 151 ? -10.890 43.594 -20.550 1.00 26.33 133 PHE A C 1
ATOM 1054 O O . PHE A 1 151 ? -11.801 44.007 -19.839 1.00 26.17 133 PHE A O 1
ATOM 1062 N N . SER A 1 152 ? -10.031 44.411 -21.156 1.00 27.69 134 SER A N 1
ATOM 1063 C CA . SER A 1 152 ? -10.172 45.854 -21.045 1.00 29.37 134 SER A CA 1
ATOM 1064 C C . SER A 1 152 ? -10.972 46.453 -22.219 1.00 30.13 134 SER A C 1
ATOM 1065 O O . SER A 1 152 ? -11.104 47.675 -22.319 1.00 30.25 134 SER A O 1
ATOM 1068 N N . ARG A 1 153 ? -11.513 45.591 -23.085 1.00 30.22 135 ARG A N 1
ATOM 1069 C CA . ARG A 1 153 ? -12.293 46.040 -24.246 1.00 31.33 135 ARG A CA 1
ATOM 1070 C C . ARG A 1 153 ? -13.676 46.524 -23.857 1.00 31.52 135 ARG A C 1
ATOM 1071 O O . ARG A 1 153 ? -14.545 45.726 -23.553 1.00 31.56 135 ARG A O 1
ATOM 1079 N N . LYS A 1 154 ? -13.863 47.840 -23.893 1.00 32.82 136 LYS A N 1
ATOM 1080 C CA . LYS A 1 154 ? -15.144 48.472 -23.549 1.00 34.11 136 LYS A CA 1
ATOM 1081 C C . LYS A 1 154 ? -16.299 48.147 -24.494 1.00 33.80 136 LYS A C 1
ATOM 1082 O O . LYS A 1 154 ? -17.454 48.149 -24.057 1.00 33.14 136 LYS A O 1
ATOM 1088 N N . ASP A 1 155 ? -15.970 47.828 -25.751 1.00 33.58 137 ASP A N 1
ATOM 1089 C CA . ASP A 1 155 ? -16.937 47.381 -26.760 1.00 34.46 137 ASP A CA 1
ATOM 1090 C C . ASP A 1 155 ? -17.539 45.991 -26.511 1.00 34.57 137 ASP A C 1
ATOM 1091 O O . ASP A 1 155 ? -18.553 45.623 -27.123 1.00 34.86 137 ASP A O 1
ATOM 1096 N N . LEU A 1 156 ? -16.928 45.244 -25.591 1.00 34.06 138 LEU A N 1
ATOM 1097 C CA . LEU A 1 156 ? -17.421 43.932 -25.157 1.00 33.70 138 LEU A CA 1
ATOM 1098 C C . LEU A 1 156 ? -17.929 43.953 -23.714 1.00 33.34 138 LEU A C 1
ATOM 1099 O O . LEU A 1 156 ? -18.212 42.904 -23.133 1.00 32.74 138 LEU A O 1
ATOM 1104 N N . ALA A 1 157 ? -18.061 45.150 -23.142 1.00 33.50 139 ALA A N 1
ATOM 1105 C CA . ALA A 1 157 ? -18.478 45.291 -21.750 1.00 33.39 139 ALA A CA 1
ATOM 1106 C C . ALA A 1 157 ? -19.807 44.596 -21.474 1.00 33.70 139 ALA A C 1
ATOM 1107 O O . ALA A 1 157 ? -20.750 44.673 -22.283 1.00 33.13 139 ALA A O 1
ATOM 1109 N N . TYR A 1 158 ? -19.857 43.900 -20.336 1.00 33.86 140 TYR A N 1
ATOM 1110 C CA . TYR A 1 158 ? -21.012 43.103 -19.892 1.00 34.71 140 TYR A CA 1
ATOM 1111 C C . TYR A 1 158 ? -21.322 41.940 -20.832 1.00 33.46 140 TYR A C 1
ATOM 1112 O O . TYR A 1 158 ? -22.461 41.482 -20.933 1.00 32.91 140 TYR A O 1
ATOM 1121 N N . ARG A 1 159 ? -20.299 41.472 -21.538 1.00 31.81 141 ARG A N 1
ATOM 1122 C CA . ARG A 1 159 ? -20.408 40.261 -22.338 1.00 31.15 141 ARG A CA 1
ATOM 1123 C C . ARG A 1 159 ? -19.168 39.413 -22.130 1.00 29.50 141 ARG A C 1
ATOM 1124 O O . ARG A 1 159 ? -18.834 38.589 -22.957 1.00 29.34 141 ARG A O 1
ATOM 1132 N N . MET A 1 160 ? -18.491 39.635 -21.003 1.00 27.83 142 MET A N 1
ATOM 1133 C CA . MET A 1 160 ? -17.282 38.896 -20.644 1.00 26.80 142 MET A CA 1
ATOM 1134 C C . MET A 1 160 ? -17.336 38.454 -19.194 1.00 25.76 142 MET A C 1
ATOM 1135 O O . MET A 1 160 ? -18.035 39.061 -18.378 1.00 25.67 142 MET A O 1
ATOM 1140 N N . SER A 1 161 ? -16.607 37.383 -18.880 1.00 24.85 143 SER A N 1
ATOM 1141 C CA . SER A 1 161 ? -16.356 36.989 -17.498 1.00 24.78 143 SER A CA 1
ATOM 1142 C C . SER A 1 161 ? -14.895 36.616 -17.309 1.00 24.59 143 SER A C 1
ATOM 1143 O O . SER A 1 161 ? -14.184 36.260 -18.271 1.00 24.97 143 SER A O 1
ATOM 1146 N N . MET A 1 162 ? -14.431 36.742 -16.061 1.00 25.58 144 MET A N 1
ATOM 1147 C CA . MET A 1 162 ? -13.179 36.175 -15.659 1.00 24.54 144 MET A CA 1
ATOM 1148 C C . MET A 1 162 ? -13.484 35.160 -14.582 1.00 25.28 144 MET A C 1
ATOM 1149 O O . MET A 1 162 ? -14.599 35.137 -14.032 1.00 24.74 144 MET A O 1
ATOM 1154 N N A MET A 1 163 ? -12.502 34.321 -14.263 0.50 25.30 145 MET A N 1
ATOM 1155 N N B MET A 1 163 ? -12.504 34.317 -14.271 0.50 24.66 145 MET A N 1
ATOM 1156 C CA A MET A 1 163 ? -12.721 33.241 -13.302 0.50 26.24 145 MET A CA 1
ATOM 1157 C CA B MET A 1 163 ? -12.715 33.262 -13.287 0.50 24.74 145 MET A CA 1
ATOM 1158 C C A MET A 1 163 ? -12.800 33.741 -11.866 0.50 26.37 145 MET A C 1
ATOM 1159 C C B MET A 1 163 ? -12.912 33.821 -11.891 0.50 25.65 145 MET A C 1
ATOM 1160 O O A MET A 1 163 ? -12.150 34.731 -11.517 0.50 26.11 145 MET A O 1
ATOM 1161 O O B MET A 1 163 ? -12.456 34.930 -11.595 0.50 25.56 145 MET A O 1
ATOM 1170 N N . ASP A 1 164 ? -13.596 33.044 -11.046 1.00 25.82 146 ASP A N 1
ATOM 1171 C CA . ASP A 1 164 ? -13.802 33.385 -9.648 1.00 26.70 146 ASP A CA 1
ATOM 1172 C C . ASP A 1 164 ? -12.692 32.656 -8.885 1.00 27.02 146 ASP A C 1
ATOM 1173 O O . ASP A 1 164 ? -12.930 31.752 -8.067 1.00 27.23 146 ASP A O 1
ATOM 1178 N N . ASP A 1 165 ? -11.462 33.025 -9.214 1.00 27.70 147 ASP A N 1
ATOM 1179 C CA . ASP A 1 165 ? -10.308 32.434 -8.594 1.00 28.03 147 ASP A CA 1
ATOM 1180 C C . ASP A 1 165 ? -9.229 33.493 -8.455 1.00 28.49 147 ASP A C 1
ATOM 1181 O O . ASP A 1 165 ? -8.787 34.075 -9.458 1.00 28.21 147 ASP A O 1
ATOM 1186 N N A MET A 1 166 ? -8.780 33.705 -7.215 0.50 27.82 148 MET A N 1
ATOM 1187 N N B MET A 1 166 ? -8.817 33.722 -7.208 0.50 28.46 148 MET A N 1
ATOM 1188 C CA A MET A 1 166 ? -7.808 34.741 -6.861 0.50 27.08 148 MET A CA 1
ATOM 1189 C CA B MET A 1 166 ? -7.813 34.713 -6.851 0.50 28.62 148 MET A CA 1
ATOM 1190 C C A MET A 1 166 ? -6.434 34.572 -7.506 0.50 27.54 148 MET A C 1
ATOM 1191 C C B MET A 1 166 ? -6.512 34.529 -7.618 0.50 28.26 148 MET A C 1
ATOM 1192 O O A MET A 1 166 ? -5.851 35.537 -7.986 0.50 27.58 148 MET A O 1
ATOM 1193 O O B MET A 1 166 ? -6.078 35.433 -8.324 0.50 28.47 148 MET A O 1
ATOM 1202 N N . ARG A 1 167 ? -5.890 33.360 -7.470 1.00 27.72 149 ARG A N 1
ATOM 1203 C CA . ARG A 1 167 ? -4.554 33.138 -8.035 1.00 27.73 149 ARG A CA 1
ATOM 1204 C C . ARG A 1 167 ? -4.555 33.212 -9.567 1.00 27.33 149 ARG A C 1
ATOM 1205 O O . ARG A 1 167 ? -3.583 33.691 -10.154 1.00 27.22 149 ARG A O 1
ATOM 1213 N N . GLU A 1 168 ? -5.643 32.762 -10.194 1.00 27.12 150 GLU A N 1
ATOM 1214 C CA . GLU A 1 168 ? -5.803 32.885 -11.659 1.00 26.72 150 GLU A CA 1
ATOM 1215 C C . GLU A 1 168 ? -5.922 34.323 -12.126 1.00 26.95 150 GLU A C 1
ATOM 1216 O O . GLU A 1 168 ? -5.258 34.725 -13.088 1.00 26.33 150 GLU A O 1
ATOM 1222 N N . VAL A 1 169 ? -6.784 35.098 -11.466 1.00 26.05 151 VAL A N 1
ATOM 1223 C CA . VAL A 1 169 ? -7.036 36.473 -11.899 1.00 25.79 151 VAL A CA 1
ATOM 1224 C C . VAL A 1 169 ? -5.869 37.404 -11.556 1.00 26.24 151 VAL A C 1
ATOM 1225 O O . VAL A 1 169 ? -5.360 38.114 -12.430 1.00 25.37 151 VAL A O 1
ATOM 1229 N N . MET A 1 170 ? -5.417 37.355 -10.306 1.00 26.48 152 MET A N 1
ATOM 1230 C CA . MET A 1 170 ? -4.205 38.093 -9.920 1.00 27.50 152 MET A CA 1
ATOM 1231 C C . MET A 1 170 ? -3.009 37.670 -10.774 1.00 27.65 152 MET A C 1
ATOM 1232 O O . MET A 1 170 ? -2.197 38.514 -11.201 1.00 27.49 152 MET A O 1
ATOM 1237 N N . GLY A 1 171 ? -2.910 36.367 -11.032 1.00 27.36 153 GLY A N 1
ATOM 1238 C CA . GLY A 1 171 ? -1.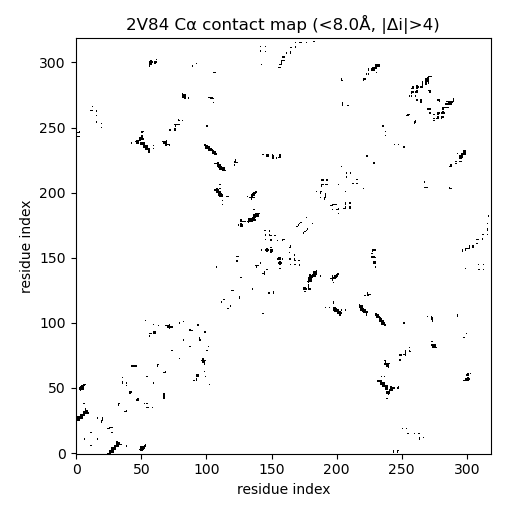823 35.810 -11.836 1.00 26.85 153 GLY A CA 1
ATOM 1239 C C . GLY A 1 171 ? -1.800 36.362 -13.247 1.00 27.98 153 GLY A C 1
ATOM 1240 O O . GLY A 1 171 ? -0.750 36.768 -13.745 1.00 28.43 153 GLY A O 1
ATOM 1241 N N . ALA A 1 172 ? -2.962 36.385 -13.888 1.00 27.33 154 ALA A N 1
ATOM 1242 C CA . ALA A 1 172 ? -3.090 36.973 -15.230 1.00 27.47 154 ALA A CA 1
ATOM 1243 C C . ALA A 1 172 ? -2.704 38.445 -15.256 1.00 27.28 154 ALA A C 1
ATOM 1244 O O . ALA A 1 172 ? -2.057 38.899 -16.197 1.00 27.90 154 ALA A O 1
ATOM 1246 N N . ALA A 1 173 ? -3.106 39.186 -14.227 1.00 27.61 155 ALA A N 1
ATOM 1247 C CA . ALA A 1 173 ? -2.767 40.606 -14.098 1.00 27.54 155 ALA A CA 1
ATOM 1248 C C . ALA A 1 173 ? -1.275 40.800 -13.881 1.00 28.42 155 ALA A C 1
ATOM 1249 O O . ALA A 1 173 ? -0.650 41.638 -14.536 1.00 28.86 155 ALA A O 1
ATOM 1251 N N . LEU A 1 174 ? -0.714 40.009 -12.974 1.00 29.12 156 LEU A N 1
ATOM 1252 C CA . LEU A 1 174 ? 0.741 39.998 -12.723 1.00 29.27 156 LEU A CA 1
ATOM 1253 C C . LEU A 1 174 ? 1.534 39.671 -13.986 1.00 30.65 156 LEU A C 1
ATOM 1254 O O . LEU A 1 174 ? 2.466 40.399 -14.333 1.00 30.88 156 LEU A O 1
ATOM 1259 N N . ALA A 1 175 ? 1.148 38.584 -14.669 1.00 31.11 157 ALA A N 1
ATOM 1260 C CA . ALA A 1 175 ? 1.740 38.183 -15.937 1.00 32.13 157 ALA A CA 1
ATOM 1261 C C . ALA A 1 175 ? 1.735 39.339 -16.949 1.00 33.12 157 ALA A C 1
ATOM 1262 O O . ALA A 1 175 ? 2.786 39.713 -17.465 1.00 33.05 157 ALA A O 1
ATOM 1264 N N . SER A 1 176 ? 0.559 39.912 -17.201 1.00 33.68 158 SER A N 1
ATOM 1265 C CA . SER A 1 176 ? 0.421 41.065 -18.103 1.00 34.84 158 SER A CA 1
ATOM 1266 C C . SER A 1 176 ? 1.372 42.207 -17.779 1.00 34.30 158 SER A C 1
ATOM 1267 O O . SER A 1 176 ? 1.934 42.809 -18.689 1.00 35.18 158 SER A O 1
ATOM 1270 N N . LEU A 1 177 ? 1.544 42.498 -16.490 1.00 34.13 159 LEU A N 1
ATOM 1271 C CA . LEU A 1 177 ? 2.462 43.555 -16.022 1.00 33.40 159 LEU A CA 1
ATOM 1272 C C . LEU A 1 177 ? 3.936 43.134 -15.939 1.00 34.09 159 LEU A C 1
ATOM 1273 O O . LEU A 1 177 ? 4.769 43.885 -15.400 1.00 33.21 159 LEU A O 1
ATOM 1278 N N . GLY A 1 178 ? 4.256 41.943 -16.453 1.00 33.94 160 GLY A N 1
ATOM 1279 C CA . GLY A 1 178 ? 5.639 41.466 -16.498 1.00 34.74 160 GLY A CA 1
ATOM 1280 C C . GLY A 1 178 ? 6.161 41.025 -15.145 1.00 35.09 160 GLY A C 1
ATOM 1281 O O . GLY A 1 178 ? 7.378 40.905 -14.927 1.00 35.22 160 GLY A O 1
ATOM 1282 N N 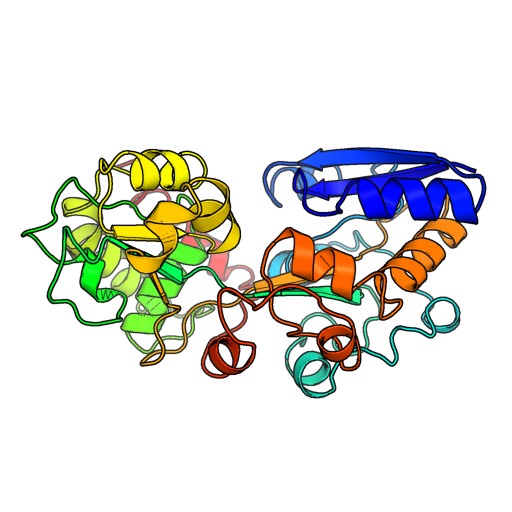. TYR A 1 179 ? 5.236 40.776 -14.226 1.00 35.29 161 TYR A N 1
ATOM 1283 C CA . TYR A 1 179 ? 5.592 40.340 -12.883 1.00 35.31 161 TYR A CA 1
ATOM 1284 C C . TYR A 1 179 ? 5.349 38.843 -12.680 1.00 35.44 161 TYR A C 1
ATOM 1285 O O . TYR A 1 179 ? 4.523 38.231 -13.363 1.00 35.96 161 TYR A O 1
ATOM 1294 N N . ASN A 1 180 ? 6.076 38.248 -11.740 1.00 35.10 162 ASN A N 1
ATOM 1295 C CA . ASN A 1 180 ? 5.909 36.829 -11.482 1.00 34.51 162 ASN A CA 1
ATOM 1296 C C . ASN A 1 180 ? 4.511 36.535 -10.944 1.00 33.86 162 ASN A C 1
ATOM 1297 O O . ASN A 1 180 ? 4.068 37.204 -10.000 1.00 33.97 162 ASN A O 1
ATOM 1302 N N . VAL A 1 181 ? 3.816 35.556 -11.530 1.00 32.81 163 VAL A N 1
ATOM 1303 C CA . VAL A 1 181 ? 2.476 35.210 -11.042 1.00 32.08 163 VAL A CA 1
ATOM 1304 C C . VAL A 1 181 ? 2.498 34.767 -9.577 1.00 31.31 163 VAL A C 1
ATOM 1305 O O . VAL A 1 181 ? 1.451 34.647 -8.935 1.00 30.86 163 VAL A O 1
ATOM 1309 N N . ASN A 1 182 ? 3.703 34.565 -9.035 1.00 31.79 164 ASN A N 1
ATOM 1310 C CA . ASN A 1 182 ? 3.873 34.195 -7.634 1.00 31.52 164 ASN A CA 1
ATOM 1311 C C . ASN A 1 182 ? 4.603 35.257 -6.825 1.00 32.58 164 ASN A C 1
ATOM 1312 O O . ASN A 1 182 ? 5.107 34.960 -5.737 1.00 32.73 164 ASN A O 1
ATOM 1317 N N . THR A 1 183 ? 4.655 36.478 -7.355 1.00 32.60 165 THR A N 1
ATOM 1318 C CA . THR A 1 183 ? 5.413 37.555 -6.726 1.00 32.98 165 THR A CA 1
ATOM 1319 C C . THR A 1 183 ? 5.024 37.772 -5.262 1.00 33.37 165 THR A C 1
ATOM 1320 O O . THR A 1 183 ? 3.896 37.490 -4.841 1.00 33.96 165 THR A O 1
ATOM 1324 N N . LYS A 1 184 ? 5.993 38.245 -4.490 1.00 33.89 166 LYS A N 1
ATOM 1325 C CA . LYS A 1 184 ? 5.799 38.528 -3.093 1.00 34.11 166 LYS A CA 1
ATOM 1326 C C . LYS A 1 184 ? 5.927 40.030 -2.887 1.00 34.21 166 LYS A C 1
ATOM 1327 O O . LYS A 1 184 ? 5.698 40.533 -1.777 1.00 34.59 166 LYS A O 1
ATOM 1333 N N . ASN A 1 185 ? 6.312 40.723 -3.963 1.00 33.75 167 ASN A N 1
ATOM 1334 C CA . ASN A 1 185 ? 6.469 42.176 -3.977 1.00 33.98 167 ASN A CA 1
ATOM 1335 C C . ASN A 1 185 ? 5.131 42.886 -3.844 1.00 34.22 167 ASN A C 1
ATOM 1336 O O . ASN A 1 185 ? 4.235 42.720 -4.682 1.00 33.45 167 ASN A O 1
ATOM 1341 N N . GLU A 1 186 ? 5.016 43.685 -2.789 1.00 34.16 168 GLU A N 1
ATOM 1342 C CA . GLU A 1 186 ? 3.758 44.330 -2.419 1.00 35.10 168 GLU A CA 1
ATOM 1343 C C . GLU A 1 186 ? 3.286 45.403 -3.401 1.00 34.47 168 GLU A C 1
ATOM 1344 O O . GLU A 1 186 ? 2.077 45.544 -3.638 1.00 34.21 168 GLU A O 1
ATOM 1350 N N . GLN A 1 187 ? 4.207 46.166 -3.987 1.00 34.18 169 GLN A N 1
ATOM 1351 C CA . GLN A 1 187 ? 3.754 47.164 -4.976 1.00 33.91 169 GLN A CA 1
ATOM 1352 C C . GLN A 1 187 ? 3.342 46.539 -6.309 1.00 33.13 169 GLN A C 1
ATOM 1353 O O . GLN A 1 187 ? 2.523 47.111 -7.032 1.00 32.73 169 GLN A O 1
ATOM 1359 N N A GLU A 1 188 ? 3.894 45.366 -6.617 0.50 32.70 170 GLU A N 1
ATOM 1360 N N B GLU A 1 188 ? 3.903 45.370 -6.620 0.50 32.62 170 GLU A N 1
ATOM 1361 C CA A GLU A 1 188 ? 3.493 44.624 -7.817 0.50 32.47 170 GLU A CA 1
ATOM 1362 C CA B GLU A 1 188 ? 3.499 44.614 -7.811 0.50 32.30 170 GLU A CA 1
ATOM 1363 C C A GLU A 1 188 ? 2.072 44.078 -7.685 0.50 32.03 170 GLU A C 1
ATOM 1364 C C B GLU A 1 188 ? 2.067 44.102 -7.677 0.50 31.94 170 GLU A C 1
ATOM 1365 O O A GLU A 1 188 ? 1.308 44.091 -8.648 0.50 32.15 170 GLU A O 1
ATOM 1366 O O B GLU A 1 188 ? 1.291 44.161 -8.628 0.50 32.07 170 GLU A O 1
ATOM 1377 N N . LEU A 1 189 ? 1.731 43.608 -6.487 1.00 31.78 171 LEU A N 1
ATOM 1378 C CA . LEU A 1 189 ? 0.384 43.127 -6.183 1.00 30.94 171 LEU A CA 1
ATOM 1379 C C . LEU A 1 189 ? -0.668 44.221 -6.202 1.00 30.95 171 LEU A C 1
ATOM 1380 O O . LEU A 1 189 ? -1.755 44.029 -6.745 1.00 30.71 171 LEU A O 1
ATOM 1385 N N . ALA A 1 190 ? -0.347 45.370 -5.608 1.00 30.78 172 ALA A N 1
ATOM 1386 C CA . ALA A 1 190 ? -1.218 46.539 -5.662 1.00 30.58 172 ALA A CA 1
ATOM 1387 C C . ALA A 1 190 ? -1.462 46.995 -7.104 1.00 30.78 172 ALA A C 1
ATOM 1388 O O . ALA A 1 190 ? -2.586 47.353 -7.481 1.00 30.42 172 ALA A O 1
ATOM 1390 N N . GLN A 1 191 ? -0.405 46.980 -7.907 1.00 30.78 173 GLN A N 1
ATOM 1391 C CA . GLN A 1 191 ? -0.495 47.332 -9.325 1.00 31.52 173 GLN A CA 1
ATOM 1392 C C . GLN A 1 191 ? -1.416 46.367 -10.080 1.00 30.48 173 GLN A C 1
ATOM 1393 O O . GLN A 1 191 ? -2.241 46.780 -10.894 1.00 30.53 173 GLN A O 1
ATOM 1399 N N . ALA A 1 192 ? -1.273 45.080 -9.790 1.00 29.95 174 ALA A N 1
ATOM 1400 C CA . ALA A 1 192 ? -2.127 44.042 -10.368 1.00 29.16 174 ALA A CA 1
ATOM 1401 C C . ALA A 1 192 ? -3.582 44.242 -9.945 1.00 29.06 174 ALA A C 1
ATOM 1402 O O . ALA A 1 192 ? -4.497 44.133 -10.762 1.00 28.20 174 ALA A O 1
ATOM 1404 N N . ALA A 1 193 ? -3.791 44.539 -8.662 1.00 29.12 175 ALA A N 1
ATOM 1405 C CA . ALA A 1 193 ? -5.146 44.806 -8.156 1.00 28.71 175 ALA A CA 1
ATOM 1406 C C . ALA A 1 193 ? -5.826 45.977 -8.864 1.00 28.79 175 ALA A C 1
ATOM 1407 O O . ALA A 1 193 ? -7.025 45.916 -9.164 1.00 27.41 175 ALA A O 1
ATOM 1409 N N . ILE A 1 194 ? -5.066 47.046 -9.104 1.00 28.47 176 ILE A N 1
ATOM 1410 C CA . ILE A 1 194 ? -5.592 48.217 -9.806 1.00 28.55 176 ILE A CA 1
ATOM 1411 C C . ILE A 1 194 ? -5.934 47.854 -11.253 1.00 28.11 176 ILE A C 1
ATOM 1412 O O . ILE A 1 194 ? -6.962 48.291 -11.776 1.00 28.23 176 ILE A O 1
ATOM 1417 N N . LEU A 1 195 ? -5.071 47.064 -11.891 1.00 27.61 177 LEU A N 1
ATOM 1418 C CA . LEU A 1 195 ? -5.362 46.579 -13.248 1.00 27.86 177 LEU A CA 1
ATOM 1419 C C . LEU A 1 195 ? -6.704 45.832 -13.323 1.00 27.27 177 LEU A C 1
ATOM 1420 O O . LEU A 1 195 ? -7.546 46.137 -14.173 1.00 28.10 177 LEU A O 1
ATOM 1425 N N . VAL A 1 196 ? -6.906 44.850 -12.439 1.00 26.99 178 VAL A N 1
ATOM 1426 C CA . VAL A 1 196 ? -8.169 44.085 -12.426 1.00 26.40 178 VAL A CA 1
ATOM 1427 C C . VAL A 1 196 ? -9.352 44.992 -12.089 1.00 26.50 178 VAL A C 1
ATOM 1428 O O . VAL A 1 196 ? -10.358 44.979 -12.786 1.00 26.94 178 VAL A O 1
ATOM 1432 N N . THR A 1 197 ? -9.228 45.768 -11.008 1.00 27.18 179 THR A N 1
ATOM 1433 C CA . THR A 1 197 ? -10.333 46.616 -10.549 1.00 27.73 179 THR A CA 1
ATOM 1434 C C . THR A 1 197 ? -10.699 47.711 -11.536 1.00 27.38 179 THR A C 1
ATOM 1435 O O . THR A 1 197 ? -11.867 47.874 -11.876 1.00 26.76 179 THR A O 1
ATOM 1439 N N . ASP A 1 198 ? -9.692 48.448 -11.991 1.00 27.21 180 ASP A N 1
ATOM 1440 C CA . ASP A 1 198 ? -9.931 49.615 -12.821 1.00 27.45 180 ASP A CA 1
ATOM 1441 C C . ASP A 1 198 ? -10.029 49.357 -14.304 1.00 26.82 180 ASP A C 1
ATOM 1442 O O . ASP A 1 198 ? -10.650 50.151 -15.012 1.00 26.79 180 ASP A O 1
ATOM 1447 N N . HIS A 1 199 ? -9.440 48.270 -14.792 1.00 26.71 181 HIS A N 1
ATOM 1448 C CA . HIS A 1 199 ? -9.370 48.039 -16.250 1.00 26.68 181 HIS A CA 1
ATOM 1449 C C . HIS A 1 199 ? -10.160 46.846 -16.775 1.00 26.53 181 HIS A C 1
ATOM 1450 O O . HIS A 1 199 ? -10.723 46.909 -17.877 1.00 26.40 181 HIS A O 1
ATOM 1457 N N . TRP A 1 200 ? -10.228 45.773 -15.989 1.00 26.26 182 TRP A N 1
ATOM 1458 C CA . TRP A 1 200 ? -10.908 44.553 -16.421 1.00 25.82 182 TRP A CA 1
ATOM 1459 C C . TRP A 1 200 ? -12.277 44.399 -15.803 1.00 26.47 182 TRP A C 1
ATOM 1460 O O . TRP A 1 200 ? -13.246 44.216 -16.512 1.00 26.28 182 TRP A O 1
ATOM 1471 N N . LYS A 1 201 ? -12.353 44.462 -14.475 1.00 27.18 183 LYS A N 1
ATOM 1472 C CA . LYS A 1 201 ? -13.624 44.308 -13.758 1.00 28.37 183 LYS A CA 1
ATOM 1473 C C . LYS A 1 201 ? -14.809 45.143 -14.296 1.00 29.44 183 LYS A C 1
ATOM 1474 O O . LYS A 1 201 ? -15.941 44.617 -14.361 1.00 29.50 183 LYS A O 1
ATOM 1480 N N . PRO A 1 202 ? -14.576 46.424 -14.692 1.00 29.98 184 PRO A N 1
ATOM 1481 C CA . PRO A 1 202 ? -15.694 47.237 -15.188 1.00 30.22 184 PRO A CA 1
ATOM 1482 C C . PRO A 1 202 ? -16.375 46.686 -16.445 1.00 29.80 184 PRO A C 1
ATOM 1483 O O . PRO A 1 202 ? -17.502 47.071 -16.748 1.00 30.23 184 PRO A O 1
ATOM 1487 N N . ASN A 1 203 ? -15.686 45.812 -17.171 1.00 29.91 185 ASN A N 1
ATOM 1488 C CA . ASN A 1 203 ? -16.218 45.236 -18.410 1.00 28.65 185 ASN A CA 1
ATOM 1489 C C . ASN A 1 203 ? -16.833 43.865 -18.234 1.00 28.56 185 ASN A C 1
ATOM 1490 O O . ASN A 1 203 ? -17.359 43.293 -19.187 1.00 27.39 185 ASN A O 1
ATOM 1495 N N . LEU A 1 204 ? -16.757 43.345 -17.008 1.00 28.74 186 LEU A N 1
ATOM 1496 C CA . LEU A 1 204 ? -17.206 41.982 -16.694 1.00 29.64 186 LEU A CA 1
ATOM 1497 C C . LEU A 1 204 ? -18.636 41.934 -16.180 1.00 30.41 186 LEU A C 1
ATOM 1498 O O . LEU A 1 204 ? -19.012 42.744 -15.333 1.00 31.57 186 LEU A O 1
ATOM 1503 N N . VAL A 1 205 ? -19.402 40.941 -16.634 1.00 30.92 187 VAL A N 1
ATOM 1504 C CA . VAL A 1 205 ? -20.689 40.603 -15.992 1.00 31.40 187 VAL A CA 1
ATOM 1505 C C . VAL A 1 205 ? -20.447 40.190 -14.546 1.00 30.98 187 VAL A C 1
ATOM 1506 O O . VAL A 1 205 ? -21.149 40.624 -13.630 1.00 31.00 187 VAL A O 1
ATOM 1510 N N . LYS A 1 206 ? -19.439 39.343 -14.340 1.00 30.53 188 LYS A N 1
ATOM 1511 C CA . LYS A 1 206 ? -19.093 38.869 -13.028 1.00 30.21 188 LYS A CA 1
ATOM 1512 C C . LYS A 1 206 ? -17.832 38.041 -13.122 1.00 29.49 188 LYS A C 1
ATOM 1513 O O . LYS A 1 206 ? -17.298 37.821 -14.220 1.00 28.82 188 LYS A O 1
ATOM 1519 N N . PHE A 1 207 ? -17.347 37.626 -11.956 1.00 28.77 189 PHE A N 1
ATOM 1520 C CA . PHE A 1 207 ? -16.356 36.576 -11.855 1.00 27.94 189 PHE A CA 1
ATOM 1521 C C . PHE A 1 207 ? -17.107 35.276 -11.750 1.00 27.31 189 PHE A C 1
ATOM 1522 O O . PHE A 1 207 ? -18.056 35.175 -10.975 1.00 27.90 189 PHE A O 1
ATOM 1530 N N . ASP A 1 208 ? -16.679 34.273 -12.509 1.00 26.57 190 ASP A N 1
ATOM 1531 C CA . ASP A 1 208 ? -17.457 33.041 -12.656 1.00 26.15 190 ASP A CA 1
ATOM 1532 C C . ASP A 1 208 ? -16.540 31.879 -12.995 1.00 25.66 190 ASP A C 1
ATOM 1533 O O . ASP A 1 208 ? -15.868 31.902 -14.023 1.00 24.53 190 ASP A O 1
ATOM 1538 N N . SER A 1 209 ? -16.527 30.865 -12.126 1.00 25.14 191 SER A N 1
ATOM 1539 C CA . SER A 1 209 ? -15.796 29.626 -12.364 1.00 26.90 191 SER A CA 1
ATOM 1540 C C . SER A 1 209 ? -16.708 28.419 -12.691 1.00 28.17 191 SER A C 1
ATOM 1541 O O . SER A 1 209 ? -16.194 27.327 -12.940 1.00 28.86 191 SER A O 1
ATOM 1544 N N . ASP A 1 210 ? -18.026 28.592 -12.668 1.00 29.28 192 ASP A N 1
ATOM 1545 C CA . ASP A 1 210 ? -18.927 27.449 -12.882 1.00 31.02 192 ASP A CA 1
ATOM 1546 C C . ASP A 1 210 ? -20.027 27.601 -13.912 1.00 31.40 192 ASP A C 1
ATOM 1547 O O . ASP A 1 210 ? -20.573 26.594 -14.368 1.00 32.39 192 ASP A O 1
ATOM 1552 N N . GLY A 1 211 ? -20.371 28.838 -14.259 1.00 30.76 193 GLY A N 1
ATOM 1553 C CA . GLY A 1 211 ? -21.416 29.091 -15.251 1.00 30.94 193 GLY A CA 1
ATOM 1554 C C . GLY A 1 211 ? -20.916 29.656 -16.564 1.00 30.63 193 GLY A C 1
ATOM 1555 O O . GLY A 1 211 ? -21.710 29.851 -17.492 1.00 30.99 193 GLY A O 1
ATOM 1556 N N . TYR A 1 212 ? -19.615 29.926 -16.646 1.00 29.99 194 TYR A N 1
ATOM 1557 C CA . TYR A 1 212 ? -19.040 30.657 -17.791 1.00 29.95 194 TYR A CA 1
ATOM 1558 C C . TYR A 1 212 ? -19.124 29.873 -19.090 1.00 30.19 194 TYR A C 1
ATOM 1559 O O . TYR A 1 212 ? -19.299 30.461 -20.157 1.00 30.10 194 TYR A O 1
ATOM 1568 N N . ALA A 1 213 ? -19.002 28.548 -18.999 1.00 30.64 195 ALA A N 1
ATOM 1569 C CA . ALA A 1 213 ? -19.020 27.697 -20.194 1.00 30.42 195 ALA A CA 1
ATOM 1570 C C . ALA A 1 213 ? -20.420 27.618 -20.797 1.00 30.42 195 ALA A C 1
ATOM 1571 O O . ALA A 1 213 ? -20.571 27.631 -22.026 1.00 30.12 195 ALA A O 1
ATOM 1573 N N . LYS A 1 214 ? -21.432 27.556 -19.931 1.00 30.06 196 LYS A N 1
ATOM 1574 C CA . LYS A 1 214 ? -22.829 27.586 -20.376 1.00 30.46 196 LYS A CA 1
ATOM 1575 C C . LYS A 1 214 ? -23.205 28.944 -20.937 1.00 29.45 196 LYS A C 1
ATOM 1576 O O . LYS A 1 214 ? -23.871 29.034 -21.980 1.00 28.15 196 LYS A O 1
ATOM 1582 N N . SER A 1 215 ? -22.771 29.995 -20.243 1.00 28.59 197 SER A N 1
ATOM 1583 C CA . SER A 1 215 ? -23.038 31.367 -20.677 1.00 28.15 197 SER A CA 1
ATOM 1584 C C . SER A 1 215 ? -22.284 31.682 -21.956 1.00 27.75 197 SER A C 1
ATOM 1585 O O . SER A 1 215 ? -22.761 32.454 -22.804 1.00 26.59 197 SER A O 1
ATOM 1588 N N . PHE A 1 216 ? -21.112 31.077 -22.112 1.00 26.64 198 PHE A N 1
ATOM 1589 C CA . PHE A 1 216 ? -20.397 31.203 -23.372 1.00 27.17 198 PHE A CA 1
ATOM 1590 C C . PHE A 1 216 ? -21.137 30.463 -24.503 1.00 27.07 198 PHE A C 1
ATOM 1591 O O . PHE A 1 216 ? -21.241 30.965 -25.624 1.00 26.63 198 PHE A O 1
ATOM 1599 N N . ALA A 1 217 ? -21.679 29.281 -24.194 1.00 27.79 199 ALA A N 1
ATOM 1600 C CA . ALA A 1 217 ? -22.431 28.497 -25.187 1.00 28.02 199 ALA A CA 1
ATOM 1601 C C . ALA A 1 217 ? -23.695 29.187 -25.683 1.00 28.56 199 ALA A C 1
ATOM 1602 O O . ALA A 1 217 ? -24.041 29.062 -26.868 1.00 28.93 199 ALA A O 1
ATOM 1604 N N . SER A 1 218 ? -24.384 29.915 -24.804 1.00 28.52 200 SER A N 1
ATOM 1605 C CA . SER A 1 218 ? -25.611 30.635 -25.202 1.00 29.16 200 SER A CA 1
ATOM 1606 C C . SER A 1 218 ? -25.324 31.890 -26.038 1.00 28.92 200 SER A C 1
ATOM 1607 O O . SER A 1 218 ? -26.171 32.354 -26.771 1.00 29.52 200 SER A O 1
ATOM 1610 N N . GLY A 1 219 ? -24.124 32.439 -25.912 1.00 29.43 201 GLY A N 1
ATOM 1611 C CA . GLY A 1 219 ? -23.789 33.707 -26.560 1.00 28.47 201 GLY A CA 1
ATOM 1612 C C . GLY A 1 219 ? -23.828 34.864 -25.579 1.00 28.56 201 GLY A C 1
ATOM 1613 O O . GLY A 1 219 ? -23.546 36.010 -25.953 1.00 28.48 201 GLY A O 1
ATOM 1614 N N . ASP A 1 220 ? -24.170 34.565 -24.324 1.00 28.48 202 ASP A N 1
ATOM 1615 C CA . ASP A 1 220 ? -24.264 35.576 -23.269 1.00 28.61 202 ASP A CA 1
ATOM 1616 C C . ASP A 1 220 ? -22.906 36.192 -22.959 1.00 28.25 202 ASP A C 1
ATOM 1617 O O . ASP A 1 220 ? -22.803 37.411 -22.794 1.00 28.76 202 ASP A O 1
ATOM 1622 N N . PHE A 1 221 ? -21.876 35.352 -22.857 1.00 28.06 203 PHE A N 1
ATOM 1623 C CA . PHE A 1 221 ? -20.505 35.848 -22.781 1.00 27.21 203 PHE A CA 1
ATOM 1624 C C . PHE A 1 221 ? -19.859 35.578 -24.122 1.00 26.66 203 PHE A C 1
ATOM 1625 O O . PHE A 1 221 ? -19.975 34.466 -24.638 1.00 27.41 203 PHE A O 1
ATOM 1633 N N . VAL A 1 222 ? -19.173 36.567 -24.690 1.00 25.40 204 VAL A N 1
ATOM 1634 C CA . VAL A 1 222 ? -18.532 36.348 -25.995 1.00 25.20 204 VAL A CA 1
ATOM 1635 C C . VAL A 1 222 ? -17.019 36.172 -25.864 1.00 24.47 204 VAL A C 1
ATOM 1636 O O . VAL A 1 222 ? -16.342 35.730 -26.797 1.00 24.68 204 VAL A O 1
ATOM 1640 N N . VAL A 1 223 ? -16.505 36.497 -24.680 1.00 24.81 205 VAL A N 1
ATOM 1641 C CA . VAL A 1 223 ? -15.123 36.233 -24.317 1.00 23.29 205 VAL A CA 1
ATOM 1642 C C . VAL A 1 223 ? -15.184 35.794 -22.863 1.00 23.93 205 VAL A C 1
ATOM 1643 O O . VAL A 1 223 ? -15.806 36.450 -22.038 1.00 23.29 205 VAL A O 1
ATOM 1647 N N . ALA A 1 224 ? -14.547 34.675 -22.546 1.00 23.86 206 ALA A N 1
ATOM 1648 C CA . ALA A 1 224 ? -14.514 34.252 -21.143 1.00 23.18 206 ALA A CA 1
ATOM 1649 C C . ALA A 1 224 ? -13.213 33.597 -20.772 1.00 23.85 206 ALA A C 1
ATOM 1650 O O . ALA A 1 224 ? -12.608 32.902 -21.567 1.00 24.20 206 ALA A O 1
ATOM 1652 N N . HIS A 1 225 ? -12.795 33.833 -19.527 1.00 24.50 207 HIS A N 1
ATOM 1653 C CA . HIS A 1 225 ? -11.633 33.189 -18.926 1.00 24.90 207 HIS A CA 1
ATOM 1654 C C . HIS A 1 225 ? -12.057 31.805 -18.396 1.00 25.47 207 HIS A C 1
ATOM 1655 O O . HIS A 1 225 ? -13.101 31.687 -17.743 1.00 24.38 207 HIS A O 1
ATOM 1662 N N . GLY A 1 226 ? -11.282 30.759 -18.685 1.00 25.11 208 GLY A N 1
ATOM 1663 C CA . GLY A 1 226 ? -11.652 29.437 -18.176 1.00 25.65 208 GLY A CA 1
ATOM 1664 C C . GLY A 1 226 ? -10.895 28.274 -18.776 1.00 26.36 208 GLY A C 1
ATOM 1665 O O . GLY A 1 226 ? -9.900 28.466 -19.451 1.00 25.89 208 GLY A O 1
ATOM 1666 N N . PHE A 1 227 ? -11.369 27.063 -18.499 1.00 26.68 209 PHE A N 1
ATOM 1667 C CA . PHE A 1 227 ? -10.718 25.868 -19.004 1.00 27.43 209 PHE A CA 1
ATOM 1668 C C . PHE A 1 227 ? -11.311 25.401 -20.313 1.00 26.51 209 PHE A C 1
ATOM 1669 O O . PHE A 1 227 ? -12.521 25.333 -20.491 1.00 27.37 209 PHE A O 1
ATOM 1677 N N . ALA A 1 228 ? -10.419 25.077 -21.233 1.00 27.50 210 ALA A N 1
ATOM 1678 C CA . ALA A 1 228 ? -10.782 24.627 -22.576 1.00 27.45 210 ALA A CA 1
ATOM 1679 C C . ALA A 1 228 ? -11.758 23.455 -22.540 1.00 28.51 210 ALA A C 1
ATOM 1680 O O . ALA A 1 228 ? -12.744 23.429 -23.292 1.00 27.91 210 ALA A O 1
ATO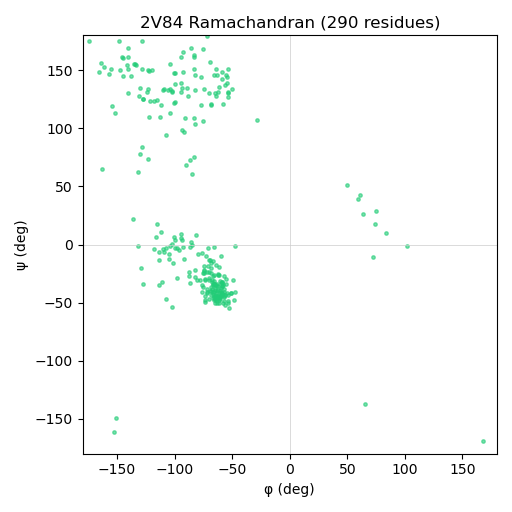M 1682 N N . GLU A 1 229 ? -11.500 22.489 -21.663 1.00 28.97 211 GLU A N 1
ATOM 1683 C CA . GLU A 1 229 ? -12.378 21.316 -21.580 1.00 30.00 211 GLU A CA 1
ATOM 1684 C C . GLU A 1 229 ? -13.827 21.666 -21.224 1.00 29.74 211 GLU A C 1
ATOM 1685 O O . GLU A 1 229 ? -14.742 20.971 -21.648 1.00 29.83 211 GLU A O 1
ATOM 1691 N N . ALA A 1 230 ? -14.039 22.729 -20.444 1.00 29.78 212 ALA A N 1
ATOM 1692 C CA . ALA A 1 230 ? -15.401 23.192 -20.128 1.00 29.46 212 ALA A CA 1
ATOM 1693 C C . ALA A 1 230 ? -16.090 23.880 -21.309 1.00 29.41 212 ALA A C 1
ATOM 1694 O O . ALA A 1 230 ? -17.237 23.584 -21.628 1.00 29.61 212 ALA A O 1
ATOM 1696 N N . PHE A 1 231 ? -15.398 24.804 -21.971 1.00 28.91 213 PHE A N 1
ATOM 1697 C CA . PHE A 1 231 ? -15.972 25.492 -23.138 1.00 28.32 213 PHE A CA 1
ATOM 1698 C C . PHE A 1 231 ? -16.388 24.478 -24.192 1.00 28.82 213 PHE A C 1
ATOM 1699 O O . PHE A 1 231 ? -17.474 24.561 -24.774 1.00 29.16 213 PHE A O 1
ATOM 1707 N N . PHE A 1 232 ? -15.523 23.505 -24.444 1.00 28.97 214 PHE A N 1
ATOM 1708 C CA . PHE A 1 232 ? -15.778 22.590 -25.548 1.00 30.11 214 PHE A CA 1
ATOM 1709 C C . PHE A 1 232 ? -16.773 21.493 -25.187 1.00 30.30 214 PHE A C 1
ATOM 1710 O O . PHE A 1 232 ? -17.515 21.043 -26.044 1.00 30.89 214 PHE A O 1
ATOM 1718 N N . ALA A 1 233 ? -16.808 21.077 -23.923 1.00 31.42 215 ALA A N 1
ATOM 1719 C CA . ALA A 1 233 ? -17.813 20.096 -23.474 1.00 32.61 215 ALA A CA 1
ATOM 1720 C C . ALA A 1 233 ? -19.208 20.687 -23.554 1.00 33.50 215 ALA A C 1
ATOM 1721 O O . ALA A 1 233 ? -20.189 19.994 -23.889 1.00 33.96 215 ALA A O 1
ATOM 1723 N N . GLU A 1 234 ? -19.291 21.987 -23.300 1.00 34.56 216 GLU A N 1
ATOM 1724 C CA . GLU A 1 234 ? -20.565 22.674 -23.142 1.00 35.46 216 GLU A CA 1
ATOM 1725 C C . GLU A 1 234 ? -21.136 23.272 -24.428 1.00 35.79 216 GLU A C 1
ATOM 1726 O O . GLU A 1 234 ? -22.303 23.682 -24.466 1.00 36.03 216 GLU A O 1
ATOM 1732 N N . THR A 1 235 ? -20.325 23.342 -25.478 1.00 36.06 217 THR A N 1
ATOM 1733 C CA . THR A 1 235 ? -20.780 23.898 -26.756 1.00 35.88 217 THR A CA 1
ATOM 1734 C C . THR A 1 235 ? -20.897 22.761 -27.758 1.00 35.81 217 THR A C 1
ATOM 1735 O O . THR A 1 235 ? -19.985 21.945 -27.849 1.00 35.47 217 THR A O 1
ATOM 1739 N N . PRO A 1 236 ? -22.015 22.703 -28.526 1.00 35.88 218 PRO A N 1
ATOM 1740 C CA . PRO A 1 236 ? -22.171 21.611 -29.493 1.00 36.57 218 PRO A CA 1
ATOM 1741 C C . PRO A 1 236 ? -20.985 21.546 -30.445 1.00 37.23 218 PRO A C 1
ATOM 1742 O O . PRO A 1 236 ? -20.424 22.583 -30.788 1.00 37.17 218 PRO A O 1
ATOM 1746 N N . GLU A 1 237 ? -20.609 20.336 -30.853 1.00 38.15 219 GLU A N 1
ATOM 1747 C CA . GLU A 1 237 ? -19.443 20.122 -31.715 1.00 39.20 219 GLU A CA 1
ATOM 1748 C C . GLU A 1 237 ? -19.517 20.937 -33.016 1.00 39.40 219 GLU A C 1
ATOM 1749 O O . GLU A 1 237 ? -18.492 21.405 -33.529 1.00 39.43 219 GLU A O 1
ATOM 1755 N N . ALA A 1 238 ? -20.736 21.106 -33.530 1.00 39.45 220 ALA A N 1
ATOM 1756 C CA . ALA A 1 238 ? -20.996 21.900 -34.726 1.00 39.60 220 ALA A CA 1
ATOM 1757 C C . ALA A 1 238 ? -20.468 23.325 -34.611 1.00 39.56 220 ALA A C 1
ATOM 1758 O O . ALA A 1 238 ? -20.103 23.939 -35.616 1.00 40.01 220 ALA A O 1
ATOM 1760 N N . MET A 1 239 ? -20.431 23.844 -33.386 1.00 39.06 221 MET A N 1
ATOM 1761 C CA . MET A 1 239 ? -20.109 25.247 -33.151 1.00 38.82 221 MET A CA 1
ATOM 1762 C C . MET A 1 239 ? -18.674 25.489 -32.669 1.00 37.83 221 MET A C 1
ATOM 1763 O O . MET A 1 239 ? -18.262 26.632 -32.482 1.00 37.95 221 MET A O 1
ATOM 1768 N N . HIS A 1 240 ? -17.916 24.406 -32.534 1.00 36.73 222 HIS A N 1
ATOM 1769 C CA . HIS A 1 240 ? -16.508 24.447 -32.134 1.00 36.08 222 HIS A CA 1
ATOM 1770 C C . HIS A 1 240 ? -15.592 25.263 -33.053 1.00 35.78 222 HIS A C 1
ATOM 1771 O O . HIS A 1 240 ? -14.662 25.904 -32.575 1.00 35.58 222 HIS A O 1
ATOM 1778 N N . GLU A 1 241 ? -15.859 25.240 -34.363 1.00 35.12 223 GLU A N 1
ATOM 1779 C CA . GLU A 1 241 ? -15.032 25.969 -35.331 1.00 34.56 223 GLU A CA 1
ATOM 1780 C C . GLU A 1 241 ? -15.083 27.485 -35.113 1.00 33.68 223 GLU A C 1
ATOM 1781 O O . GLU A 1 241 ? -14.229 28.223 -35.613 1.00 33.79 223 GLU A O 1
ATOM 1787 N N . HIS A 1 242 ? -16.097 27.936 -34.381 1.00 32.55 224 HIS A N 1
ATOM 1788 C CA . HIS A 1 242 ? -16.309 29.349 -34.134 1.00 31.56 224 HIS A CA 1
ATOM 1789 C C . HIS A 1 242 ? -15.644 29.798 -32.848 1.00 30.31 224 HIS A C 1
ATOM 1790 O O . HIS A 1 242 ? -15.721 30.965 -32.506 1.00 30.25 224 HIS A O 1
ATOM 1797 N N . ILE A 1 243 ? -15.018 28.870 -32.137 1.00 29.41 225 ILE A N 1
ATOM 1798 C CA . ILE A 1 243 ? -14.362 29.184 -30.871 1.00 28.24 225 ILE A CA 1
ATOM 1799 C C . ILE A 1 243 ? -12.860 29.272 -31.078 1.00 28.11 225 ILE A C 1
ATOM 1800 O O . ILE A 1 243 ? -12.250 28.379 -31.649 1.00 27.91 225 ILE A O 1
ATOM 1805 N N . ASP A 1 244 ? -12.256 30.3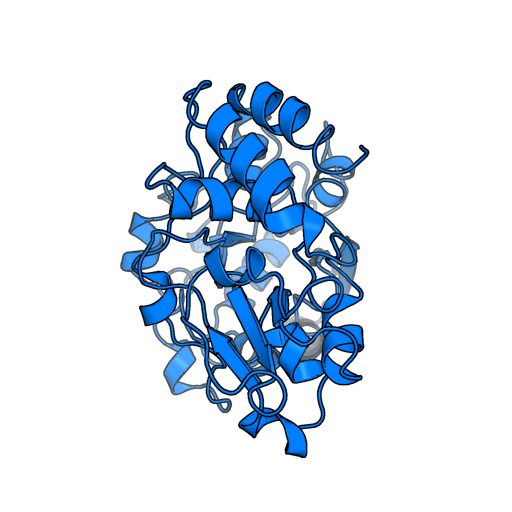44 -30.572 1.00 27.49 226 ASP A N 1
ATOM 1806 C CA . ASP A 1 244 ? -10.816 30.400 -30.479 1.00 26.59 226 ASP A CA 1
ATOM 1807 C C . ASP A 1 244 ? -10.521 30.392 -29.009 1.00 26.33 226 ASP A C 1
ATOM 1808 O O . ASP A 1 244 ? -10.843 31.361 -28.313 1.00 25.44 226 ASP A O 1
ATOM 1813 N N . PHE A 1 245 ? -9.963 29.280 -28.542 1.00 26.28 227 PHE A N 1
ATOM 1814 C CA . PHE A 1 245 ? -9.466 29.169 -27.196 1.00 25.94 227 PHE A CA 1
ATOM 1815 C C . PHE A 1 245 ? -7.968 29.306 -27.308 1.00 26.89 227 PHE A C 1
ATOM 1816 O O . PHE A 1 245 ? -7.357 28.650 -28.160 1.00 27.84 227 PHE A O 1
ATOM 1824 N N . PHE A 1 246 ? -7.383 30.144 -26.458 1.00 26.19 228 PHE A N 1
ATOM 1825 C CA . PHE A 1 246 ? -5.930 30.315 -26.402 1.00 27.02 228 PHE A CA 1
ATOM 1826 C C . PHE A 1 246 ? -5.484 30.617 -24.992 1.00 28.08 228 PHE A C 1
ATOM 1827 O O . PHE A 1 246 ? -6.212 31.218 -24.211 1.00 28.66 228 PHE A O 1
ATOM 1835 N N . ILE A 1 247 ? -4.266 30.204 -24.676 1.00 29.93 229 ILE A N 1
ATOM 1836 C CA . ILE A 1 247 ? -3.588 30.663 -23.475 1.00 30.74 229 ILE A CA 1
ATOM 1837 C C . ILE A 1 247 ? -2.642 31.744 -23.997 1.00 31.21 229 ILE A C 1
ATOM 1838 O O . ILE A 1 247 ? -1.830 31.453 -24.871 1.00 31.69 229 ILE A O 1
ATOM 1843 N N . PRO A 1 248 ? -2.759 33.001 -23.500 1.00 31.24 230 PRO A N 1
ATOM 1844 C CA . PRO A 1 248 ? -1.931 34.082 -24.008 1.00 31.15 230 PRO A CA 1
ATOM 1845 C C . PRO A 1 248 ? -0.433 33.743 -23.963 1.00 32.07 230 PRO A C 1
ATOM 1846 O O . PRO A 1 248 ? 0.065 33.289 -22.927 1.00 32.34 230 PRO A O 1
ATOM 1850 N N . GLN A 1 249 ? 0.248 33.949 -25.089 1.00 32.89 231 GLN A N 1
ATOM 1851 C CA . GLN A 1 249 ? 1.630 33.488 -25.278 1.00 32.80 231 GLN A CA 1
ATOM 1852 C C . GLN A 1 249 ? 2.663 34.612 -25.193 1.00 33.41 231 GLN A C 1
ATOM 1853 O O . GLN A 1 249 ? 3.875 34.341 -25.181 1.00 33.40 231 GLN A O 1
ATOM 1859 N N . ASP A 1 250 ? 2.199 35.864 -25.132 1.00 32.69 232 ASP A N 1
ATOM 1860 C CA . ASP A 1 250 ? 3.109 37.017 -25.104 1.00 33.14 232 ASP A CA 1
ATOM 1861 C C . ASP A 1 250 ? 3.581 37.376 -23.690 1.00 32.44 232 ASP A C 1
ATOM 1862 O O . ASP A 1 250 ? 4.396 38.278 -23.512 1.00 32.80 232 ASP A O 1
ATOM 1867 N N . VAL A 1 251 ? 3.073 36.642 -22.701 1.00 31.36 233 VAL A N 1
ATOM 1868 C CA . VAL A 1 251 ? 3.397 36.820 -21.287 1.00 30.90 233 VAL A CA 1
ATOM 1869 C C . VAL A 1 251 ? 3.512 35.453 -20.612 1.00 30.35 233 VAL A C 1
ATOM 1870 O O . VAL A 1 251 ? 3.136 34.446 -21.206 1.00 30.82 233 VAL A O 1
ATOM 1874 N N . ALA A 1 252 ? 4.024 35.418 -19.382 1.00 29.64 234 ALA A N 1
ATOM 1875 C CA . ALA A 1 252 ? 4.140 34.168 -18.631 1.00 28.77 234 ALA A CA 1
ATOM 1876 C C . ALA A 1 252 ? 2.852 33.885 -17.868 1.00 28.27 234 ALA A C 1
ATOM 1877 O O . ALA A 1 252 ? 2.785 34.034 -16.660 1.00 26.98 234 ALA A O 1
ATOM 1879 N N . SER A 1 253 ? 1.814 33.497 -18.604 1.00 28.32 235 SER A N 1
ATOM 1880 C CA . SER A 1 253 ? 0.494 33.234 -18.028 1.00 28.26 235 SER A CA 1
ATOM 1881 C C . SER A 1 253 ? 0.543 32.137 -16.969 1.00 28.35 235 SER A C 1
ATOM 1882 O O . SER A 1 253 ? 1.340 31.209 -17.085 1.00 28.80 235 SER A O 1
ATOM 1885 N N . PRO A 1 254 ? -0.342 32.224 -15.956 1.00 28.67 236 PRO A N 1
ATOM 1886 C CA . PRO A 1 254 ? -0.373 31.192 -14.924 1.00 27.89 236 PRO A CA 1
ATOM 1887 C C . PRO A 1 254 ? -0.699 29.791 -15.454 1.00 28.52 236 PRO A C 1
ATOM 1888 O O . PRO A 1 254 ? -1.640 29.589 -16.244 1.00 28.41 236 PRO A O 1
ATOM 1892 N N . VAL A 1 255 ? 0.077 28.824 -14.971 1.00 28.72 237 VAL A N 1
ATOM 1893 C CA . VAL A 1 255 ? -0.033 27.415 -15.321 1.00 28.62 237 VAL A CA 1
ATOM 1894 C C . VAL A 1 255 ? -0.267 26.638 -14.003 1.00 27.75 237 VAL A C 1
ATOM 1895 O O . VAL A 1 255 ? 0.158 27.075 -12.946 1.00 28.06 237 VAL A O 1
ATOM 1899 N N . TYR A 1 256 ? -0.983 25.517 -14.051 1.00 27.36 238 TYR A N 1
ATOM 1900 C CA . TYR A 1 256 ? -1.188 24.698 -12.842 1.00 26.62 238 TYR A CA 1
ATOM 1901 C C . TYR A 1 256 ? -0.632 23.293 -13.014 1.00 27.01 238 TYR A C 1
ATOM 1902 O O . TYR A 1 256 ? -0.557 22.790 -14.122 1.00 26.25 238 TYR A O 1
ATOM 1911 N N . VAL A 1 257 ? -0.200 22.677 -11.913 1.00 27.50 239 VAL A N 1
ATOM 1912 C CA . VAL A 1 257 ? 0.056 21.236 -11.901 1.00 27.23 239 VAL A CA 1
ATOM 1913 C C . VAL A 1 257 ? -0.715 20.611 -10.729 1.00 25.86 239 VAL A C 1
ATOM 1914 O O . VAL A 1 257 ? -0.595 21.058 -9.599 1.00 26.01 239 VAL A O 1
ATOM 1918 N N . ASP A 1 258 ? -1.537 19.614 -11.048 1.00 25.13 240 ASP A N 1
ATOM 1919 C CA . ASP A 1 258 ? -2.256 18.791 -10.053 1.00 25.14 240 ASP A CA 1
ATOM 1920 C C . ASP A 1 258 ? -1.500 17.465 -9.866 1.00 25.09 240 ASP A C 1
ATOM 1921 O O . ASP A 1 258 ? -0.908 16.981 -10.822 1.00 25.76 240 ASP A O 1
ATOM 1926 N N . SER A 1 259 ? -1.524 16.892 -8.658 1.00 23.47 241 SER A N 1
ATOM 1927 C CA . SER A 1 259 ? -0.702 15.715 -8.289 1.00 23.60 241 SER A CA 1
ATOM 1928 C C . SER A 1 259 ? -1.483 14.766 -7.436 1.00 23.94 241 SER A C 1
ATOM 1929 O O . SER A 1 259 ? -2.325 15.217 -6.676 1.00 24.43 241 SER A O 1
ATOM 1932 N N . PHE A 1 260 ? -1.167 13.472 -7.513 1.00 24.25 242 PHE A N 1
ATOM 1933 C CA . PHE A 1 260 ? -1.592 12.496 -6.515 1.00 24.02 242 PHE A CA 1
ATOM 1934 C C . PHE A 1 260 ? -0.760 12.669 -5.257 1.00 24.76 242 PHE A C 1
ATOM 1935 O O . PHE A 1 260 ? 0.483 12.758 -5.303 1.00 23.91 242 PHE A O 1
ATOM 1943 N N . CYS A 1 261 ? -1.448 12.677 -4.119 1.00 24.82 243 CYS A N 1
ATOM 1944 C CA . CYS A 1 261 ? -0.775 12.673 -2.831 1.00 25.31 243 CYS A CA 1
ATOM 1945 C C . CYS A 1 261 ? -1.446 11.648 -1.947 1.00 25.47 243 CYS A C 1
ATOM 1946 O O . CYS A 1 261 ? -2.640 11.342 -2.133 1.00 24.89 243 CYS A O 1
ATOM 1949 N N . ILE A 1 262 ? -0.691 11.124 -0.978 1.00 24.57 244 ILE A N 1
ATOM 1950 C CA . ILE A 1 262 ? -1.271 10.168 -0.048 1.00 25.29 244 ILE A CA 1
ATOM 1951 C C . ILE A 1 262 ? -1.510 10.887 1.285 1.00 26.86 244 ILE A C 1
ATOM 1952 O O . ILE A 1 262 ? -0.545 11.297 1.942 1.00 27.40 244 ILE A O 1
ATOM 1957 N N . PRO A 1 263 ? -2.798 11.066 1.687 1.00 27.62 245 PRO A N 1
ATOM 1958 C CA . PRO A 1 263 ? -3.058 11.802 2.934 1.00 28.41 245 PRO A CA 1
ATOM 1959 C C . PRO A 1 263 ? -2.488 11.109 4.166 1.00 28.91 245 PRO A C 1
ATOM 1960 O O . PRO A 1 263 ? -2.491 9.884 4.227 1.00 29.31 245 PRO A O 1
ATOM 1964 N N . LYS A 1 264 ? -2.037 11.890 5.146 1.00 29.66 246 LYS A N 1
ATOM 1965 C CA . LYS A 1 264 ? -1.642 11.334 6.442 1.00 30.74 246 LYS A CA 1
ATOM 1966 C C . LYS A 1 264 ? -2.754 10.434 6.970 1.00 31.05 246 LYS A C 1
ATOM 1967 O O . LYS A 1 264 ? -3.935 10.799 6.914 1.00 31.76 246 LYS A O 1
ATOM 1973 N N . GLY A 1 265 ? -2.372 9.256 7.457 1.00 31.59 247 GLY A N 1
ATOM 1974 C CA . GLY A 1 265 ? -3.320 8.294 8.006 1.00 32.06 247 GLY A CA 1
ATOM 1975 C C . GLY A 1 265 ? -4.014 7.385 7.003 1.00 32.46 247 GLY A C 1
ATOM 1976 O O . GLY A 1 265 ? -4.958 6.677 7.364 1.00 32.24 247 GLY A O 1
ATOM 1977 N N . ALA A 1 266 ? -3.560 7.396 5.747 1.00 32.35 248 ALA A N 1
ATOM 1978 C CA . ALA A 1 266 ? -4.127 6.534 4.701 1.00 32.34 248 ALA A CA 1
ATOM 1979 C C . ALA A 1 266 ? -4.128 5.069 5.123 1.00 32.94 248 ALA A C 1
ATOM 1980 O O . ALA A 1 266 ? -3.075 4.536 5.513 1.00 32.45 248 ALA A O 1
ATOM 1982 N N . ARG A 1 267 ? -5.301 4.429 5.041 1.00 33.73 249 ARG A N 1
ATOM 1983 C CA . ARG A 1 267 ? -5.476 3.040 5.499 1.00 34.78 249 ARG A CA 1
ATOM 1984 C C . ARG A 1 267 ? -5.031 2.015 4.476 1.00 34.09 249 ARG A C 1
ATOM 1985 O O . ARG A 1 267 ? -4.646 0.907 4.844 1.00 34.35 249 ARG A O 1
ATOM 1993 N N . ASN A 1 268 ? -5.109 2.375 3.196 1.00 33.40 250 ASN A N 1
ATOM 1994 C CA . ASN A 1 268 ? -4.724 1.480 2.103 1.00 32.59 250 ASN A CA 1
ATOM 1995 C C . ASN A 1 268 ? -3.655 2.072 1.188 1.00 31.60 250 ASN A C 1
ATOM 1996 O O . ASN A 1 268 ? -3.956 2.456 0.060 1.00 31.21 250 ASN A O 1
ATOM 2001 N N . ARG A 1 269 ? -2.416 2.141 1.671 1.00 30.79 251 ARG A N 1
ATOM 2002 C CA . ARG A 1 269 ? -1.317 2.682 0.866 1.00 30.23 251 ARG A CA 1
ATOM 2003 C C . ARG A 1 269 ? -1.043 1.814 -0.356 1.00 30.90 251 ARG A C 1
ATOM 2004 O O . ARG A 1 269 ? -0.693 2.324 -1.416 1.00 31.42 251 ARG A O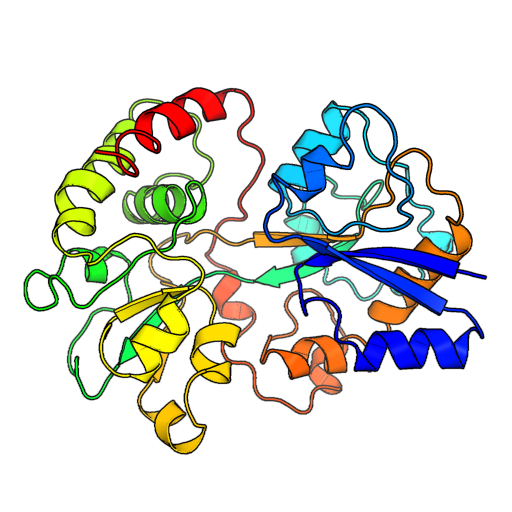 1
ATOM 2012 N N . ASP A 1 270 ? -1.206 0.500 -0.214 1.00 31.57 252 ASP A N 1
ATOM 2013 C CA . ASP A 1 270 ? -0.978 -0.425 -1.336 1.00 31.68 252 ASP A CA 1
ATOM 2014 C C . ASP A 1 270 ? -1.892 -0.148 -2.539 1.00 30.73 252 ASP A C 1
ATOM 2015 O O . ASP A 1 270 ? -1.438 -0.132 -3.676 1.00 30.06 252 ASP A O 1
ATOM 2020 N N . LEU A 1 271 ? -3.176 0.081 -2.282 1.00 30.04 2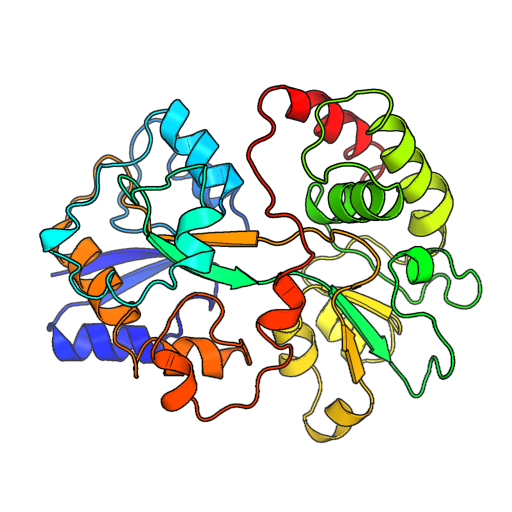53 LEU A N 1
ATOM 2021 C CA . LEU A 1 271 ? -4.072 0.449 -3.374 1.00 30.01 253 LEU A CA 1
ATOM 2022 C C . LEU A 1 271 ? -3.858 1.877 -3.858 1.00 29.49 253 LEU A C 1
ATOM 2023 O O . LEU A 1 271 ? -4.085 2.176 -5.029 1.00 30.99 253 LEU A O 1
ATOM 2028 N N . ALA A 1 272 ? -3.431 2.769 -2.969 1.00 28.94 254 ALA A N 1
ATOM 2029 C CA . ALA A 1 272 ? -3.125 4.141 -3.387 1.00 27.32 254 ALA A CA 1
ATOM 2030 C C . ALA A 1 272 ? -1.996 4.163 -4.416 1.00 26.75 254 ALA A C 1
ATOM 2031 O O . ALA A 1 272 ? -2.100 4.820 -5.442 1.00 26.09 254 ALA A O 1
ATOM 2033 N N . HIS A 1 273 ? -0.932 3.422 -4.155 1.00 25.16 255 HIS A N 1
ATOM 2034 C CA . HIS A 1 273 ? 0.194 3.376 -5.092 1.00 25.42 255 HIS A CA 1
ATOM 2035 C C . HIS A 1 273 ? -0.226 2.684 -6.392 1.00 24.69 255 HIS A C 1
ATOM 2036 O O . HIS A 1 273 ? 0.186 3.080 -7.481 1.00 24.03 255 HIS A O 1
ATOM 2043 N N . ALA A 1 274 ? -1.049 1.646 -6.262 1.00 24.41 256 ALA A N 1
ATOM 2044 C CA . ALA A 1 274 ? -1.456 0.831 -7.393 1.00 24.57 256 ALA A CA 1
ATOM 2045 C C . ALA A 1 274 ? -2.319 1.647 -8.328 1.00 24.77 256 ALA A C 1
ATOM 2046 O O . ALA A 1 274 ? -2.268 1.479 -9.550 1.00 25.49 256 ALA A O 1
ATOM 2048 N N . PHE A 1 275 ? -3.110 2.542 -7.758 1.00 25.18 257 PHE A N 1
ATOM 2049 C CA . PHE A 1 275 ? -3.931 3.390 -8.591 1.00 25.15 257 PHE A CA 1
ATOM 2050 C C . PHE A 1 275 ? -3.129 4.447 -9.330 1.00 24.58 257 PHE A C 1
ATOM 2051 O O . PHE A 1 275 ? -3.359 4.666 -10.514 1.00 24.93 257 PHE A O 1
ATOM 2059 N N . ILE A 1 276 ? -2.148 5.067 -8.670 1.00 23.65 258 ILE A N 1
ATOM 2060 C CA . ILE A 1 276 ? -1.281 6.025 -9.350 1.00 23.24 258 ILE A CA 1
ATOM 2061 C C . ILE A 1 276 ? -0.535 5.322 -10.489 1.00 23.91 258 ILE A C 1
ATOM 2062 O O . ILE A 1 276 ? -0.413 5.851 -11.600 1.00 24.06 258 ILE A O 1
ATOM 2067 N N . ASN A 1 277 ? -0.021 4.129 -10.186 1.00 24.02 259 ASN A N 1
ATOM 2068 C CA . ASN A 1 277 ? 0.648 3.308 -11.178 1.00 24.65 259 ASN A CA 1
ATOM 2069 C C . ASN A 1 277 ? -0.286 2.967 -12.357 1.00 24.64 259 ASN A C 1
ATOM 2070 O O . ASN A 1 277 ? 0.123 3.041 -13.503 1.00 25.15 259 ASN A O 1
ATOM 2075 N N . PHE A 1 278 ? -1.543 2.629 -12.061 1.00 25.52 260 PHE A N 1
ATOM 2076 C CA . PHE A 1 278 ? -2.559 2.305 -13.075 1.00 26.31 260 PHE A CA 1
ATOM 2077 C C . PHE A 1 278 ? -2.865 3.533 -13.956 1.00 26.60 260 PHE A C 1
ATOM 2078 O O . PHE A 1 278 ? -2.913 3.452 -15.185 1.00 26.82 260 PHE A O 1
ATOM 2086 N N . PHE A 1 279 ? -3.045 4.671 -13.314 1.00 26.87 261 PHE A N 1
ATOM 2087 C CA . PHE A 1 279 ? -3.428 5.908 -14.006 1.00 28.01 261 PHE A CA 1
ATOM 2088 C C . PHE A 1 279 ? -2.347 6.341 -14.996 1.00 28.42 261 PHE A C 1
ATOM 2089 O O . PHE A 1 279 ? -2.636 6.882 -16.070 1.00 28.03 261 PHE A O 1
ATOM 2097 N N . LEU A 1 280 ? -1.092 6.076 -14.626 1.00 29.10 262 LEU A N 1
ATOM 2098 C CA . LEU A 1 280 ? 0.059 6.411 -15.465 1.00 29.14 262 LEU A CA 1
ATOM 2099 C C . LEU A 1 280 ? 0.423 5.344 -16.512 1.00 29.82 262 LEU A C 1
ATOM 2100 O O . LEU A 1 280 ? 1.403 5.514 -17.231 1.00 30.29 262 LEU A O 1
ATOM 2105 N N . GLU A 1 281 ? -0.344 4.258 -16.583 1.00 30.55 263 GLU A N 1
ATOM 2106 C CA . GLU A 1 281 ? -0.234 3.335 -17.713 1.00 31.46 263 GLU A CA 1
ATOM 2107 C C . GLU A 1 281 ? -0.606 4.115 -18.977 1.00 31.39 263 GLU A C 1
ATOM 2108 O O . GLU A 1 281 ? -1.617 4.795 -18.976 1.00 31.57 263 GLU A O 1
ATOM 2114 N N . PRO A 1 282 ? 0.222 4.034 -20.037 1.00 31.87 264 PRO A N 1
ATOM 2115 C CA . PRO A 1 282 ? 0.112 4.861 -21.254 1.00 31.92 264 PRO A CA 1
ATOM 2116 C C . PRO A 1 282 ? -1.276 4.939 -21.879 1.00 32.27 264 PRO A C 1
ATOM 2117 O O . PRO A 1 282 ? -1.734 6.037 -22.218 1.00 32.42 264 PRO A O 1
ATOM 2121 N N . ALA A 1 283 ? -1.927 3.782 -22.042 1.00 32.62 265 ALA A N 1
ATOM 2122 C CA . ALA A 1 283 ? -3.272 3.737 -22.616 1.00 32.39 265 ALA A CA 1
ATOM 2123 C C . ALA A 1 283 ? -4.325 4.333 -21.695 1.00 31.93 265 ALA A C 1
ATOM 2124 O O . ALA A 1 283 ? -5.287 4.961 -22.163 1.00 31.89 265 ALA A O 1
ATOM 2126 N N A HIS A 1 284 ? -4.129 4.142 -20.391 0.50 32.00 266 HIS A N 1
ATOM 2127 N N B HIS A 1 284 ? -4.143 4.114 -20.393 0.50 31.66 266 HIS A N 1
ATOM 2128 C CA A HIS A 1 284 ? -5.055 4.618 -19.370 0.50 31.58 266 HIS A CA 1
ATOM 2129 C CA B HIS A 1 284 ? -5.043 4.619 -19.362 0.50 30.98 266 HIS A CA 1
ATOM 2130 C C A HIS A 1 284 ? -4.888 6.105 -19.090 0.50 31.43 266 HIS A C 1
ATOM 2131 C C B HIS A 1 284 ? -4.900 6.129 -19.284 0.50 31.04 266 HIS A C 1
ATOM 2132 O O A HIS A 1 284 ? -5.861 6.793 -18.771 0.50 31.04 266 HIS A O 1
ATOM 2133 O O B HIS A 1 284 ? -5.897 6.862 -19.313 0.50 30.59 266 HIS A O 1
ATOM 2146 N N . TYR A 1 285 ? -3.652 6.588 -19.204 1.00 30.89 267 TYR A N 1
ATOM 2147 C CA . TYR A 1 285 ? -3.380 8.022 -19.169 1.00 31.16 267 TYR A CA 1
ATOM 2148 C C . TYR A 1 285 ? -3.922 8.712 -20.416 1.00 31.68 267 TYR A C 1
ATOM 2149 O O . TYR A 1 285 ? -4.534 9.780 -20.326 1.00 32.38 267 TYR A O 1
ATOM 2158 N N . ALA A 1 286 ? -3.736 8.084 -21.572 1.00 32.10 268 ALA A N 1
ATOM 2159 C CA . ALA A 1 286 ? -4.282 8.624 -22.812 1.00 32.09 268 ALA A CA 1
ATOM 2160 C C . ALA A 1 286 ? -5.806 8.693 -22.769 1.00 32.54 268 ALA A C 1
ATOM 2161 O O . ALA A 1 286 ? -6.380 9.662 -23.239 1.00 32.78 268 ALA A O 1
ATOM 2163 N N . GLU A 1 287 ? -6.456 7.682 -22.190 1.00 32.77 269 GLU A N 1
ATOM 2164 C CA . GLU A 1 287 ? -7.913 7.721 -22.004 1.00 33.01 269 GLU A CA 1
ATOM 2165 C C . GLU A 1 287 ? -8.351 8.875 -21.096 1.00 32.74 269 GLU A C 1
ATOM 2166 O O . GLU A 1 287 ? -9.406 9.490 -21.319 1.00 32.35 269 GLU A O 1
ATOM 2172 N N . PHE A 1 288 ? -7.535 9.174 -20.083 1.00 32.84 270 PHE A N 1
ATOM 2173 C CA . PHE A 1 288 ? -7.745 10.336 -19.228 1.00 32.19 270 PHE A CA 1
ATOM 2174 C C . PHE A 1 288 ? -7.673 11.633 -20.040 1.00 32.85 270 PHE A C 1
ATOM 2175 O O . PHE A 1 288 ? -8.571 12.475 -19.953 1.00 33.48 270 PHE A O 1
ATOM 2183 N N . LEU A 1 289 ? -6.615 11.793 -20.832 1.00 32.50 271 LEU A N 1
ATOM 2184 C CA . LEU A 1 289 ? -6.421 13.021 -21.599 1.00 33.14 271 LEU A CA 1
ATOM 2185 C C . LEU A 1 289 ? -7.522 13.237 -22.620 1.00 33.71 271 LEU A C 1
ATOM 2186 O O . LEU A 1 289 ? -8.019 14.354 -22.784 1.00 34.20 271 LEU A O 1
ATOM 2191 N N . ASP A 1 290 ? -7.911 12.149 -23.278 1.00 34.18 272 ASP A N 1
ATOM 2192 C CA . ASP A 1 290 ? -8.919 12.175 -24.342 1.00 34.71 272 ASP A CA 1
ATOM 2193 C C . ASP A 1 290 ? -10.296 12.536 -23.808 1.00 35.32 272 ASP A C 1
ATOM 2194 O O . ASP A 1 290 ? -11.145 13.034 -24.558 1.00 35.41 272 ASP A O 1
ATOM 2199 N N . THR A 1 291 ? -10.535 12.233 -22.531 1.00 35.28 273 THR A N 1
ATOM 2200 C CA . THR A 1 291 ? -11.797 12.538 -21.877 1.00 35.59 273 THR A CA 1
ATOM 2201 C C . THR A 1 291 ? -12.050 14.041 -21.916 1.00 35.77 273 THR A C 1
ATOM 2202 O O . THR A 1 291 ? -13.202 14.456 -22.051 1.00 36.61 273 THR A O 1
ATOM 2206 N N . PHE A 1 292 ? -10.972 14.833 -21.842 1.00 35.89 274 PHE A N 1
ATOM 2207 C CA . PHE A 1 292 ? -11.053 16.290 -21.708 1.00 36.09 274 PHE A CA 1
ATOM 2208 C C . PHE A 1 292 ? -10.445 17.087 -22.861 1.00 35.67 274 PHE A C 1
ATOM 2209 O O . PHE A 1 292 ? -10.514 18.319 -22.862 1.00 37.54 274 PHE A O 1
ATOM 2217 N N . GLY A 1 293 ? -9.836 16.409 -23.829 1.00 34.91 275 GLY A N 1
ATOM 2218 C CA . GLY A 1 293 ? -9.148 17.107 -24.924 1.00 33.97 275 GLY A CA 1
ATOM 2219 C C . GLY A 1 293 ? -7.821 17.704 -24.496 1.00 33.72 275 GLY A C 1
ATOM 2220 O O . GLY A 1 293 ? -7.389 18.707 -25.034 1.00 33.74 275 GLY A O 1
ATOM 2221 N N . PHE A 1 294 ? -7.188 17.076 -23.503 1.00 32.47 276 PHE A N 1
ATOM 2222 C CA . PHE A 1 294 ? -5.905 17.500 -22.978 1.00 32.29 276 PHE A CA 1
ATOM 2223 C C . PHE A 1 294 ? -4.757 16.988 -23.838 1.00 32.55 276 PHE A C 1
ATOM 2224 O O . PHE A 1 294 ? -4.848 15.890 -24.401 1.00 33.14 276 PHE A O 1
ATOM 2232 N N . PRO A 1 295 ? -3.675 17.778 -23.959 1.00 33.20 277 PRO A N 1
ATOM 2233 C CA . PRO A 1 295 ? -2.446 17.270 -24.564 1.00 33.04 277 PRO A CA 1
ATOM 2234 C C . PRO A 1 295 ? -1.643 16.519 -23.521 1.00 32.37 277 PRO A C 1
ATOM 2235 O O . PRO A 1 295 ? -1.890 16.669 -22.328 1.00 32.23 277 PRO A O 1
ATOM 2239 N N . SER A 1 296 ? -0.690 15.709 -23.961 1.00 32.01 278 SER A N 1
ATOM 2240 C CA . SER A 1 296 ? 0.104 14.947 -23.024 1.00 32.13 278 SER A CA 1
ATOM 2241 C C . SER A 1 296 ? 1.244 15.811 -22.487 1.00 31.77 278 SER A C 1
ATOM 2242 O O . SER A 1 296 ? 2.397 15.647 -22.868 1.00 33.16 278 SER A O 1
ATOM 2245 N N . THR A 1 297 ? 0.910 16.727 -21.589 1.00 31.63 279 THR A N 1
ATOM 2246 C CA . THR A 1 297 ? 1.899 17.630 -20.983 1.00 30.75 279 THR A CA 1
ATOM 2247 C C . THR A 1 297 ? 2.917 16.953 -20.067 1.00 30.87 279 THR A C 1
ATOM 2248 O O . THR A 1 297 ? 4.046 17.418 -19.967 1.00 29.41 279 THR A O 1
ATOM 2252 N N . ILE A 1 298 ? 2.534 15.852 -19.401 1.00 29.80 280 ILE A N 1
ATOM 2253 C CA . ILE A 1 298 ? 3.430 15.254 -18.396 1.00 28.77 280 ILE A CA 1
ATOM 2254 C C . ILE A 1 298 ? 3.969 13.876 -18.753 1.00 29.16 280 ILE A C 1
ATOM 2255 O O . ILE A 1 298 ? 4.896 13.386 -18.106 1.00 28.85 280 ILE A O 1
ATOM 2260 N N . HIS A 1 299 ? 3.386 13.254 -19.769 1.00 29.95 281 HIS A N 1
ATOM 2261 C CA . HIS A 1 299 ? 3.544 11.812 -19.980 1.00 30.89 281 HIS A CA 1
ATOM 2262 C C . HIS A 1 299 ? 4.228 11.571 -21.306 1.00 31.74 281 HIS A C 1
ATOM 2263 O O . HIS A 1 299 ? 3.735 12.013 -22.364 1.00 32.19 281 HIS A O 1
ATOM 2270 N N . ARG A 1 300 ? 5.350 10.858 -21.276 1.00 32.31 282 ARG A N 1
ATOM 2271 C CA . ARG A 1 300 ? 6.113 10.688 -22.521 1.00 33.18 282 ARG A CA 1
ATOM 2272 C C . ARG A 1 300 ? 5.627 9.643 -23.514 1.00 32.55 282 ARG A C 1
ATOM 2273 O O . ARG A 1 300 ? 6.104 9.615 -24.641 1.00 32.79 282 ARG A O 1
ATOM 2281 N N . GLU A 1 301 ? 4.642 8.835 -23.127 1.00 32.46 283 GLU A N 1
ATOM 2282 C CA . GLU A 1 301 ? 4.101 7.812 -24.016 1.00 32.48 283 GLU A CA 1
ATOM 2283 C C . GLU A 1 301 ? 2.687 8.126 -24.469 1.00 32.72 283 GLU A C 1
ATOM 2284 O O . GLU A 1 301 ? 2.316 7.798 -25.594 1.00 32.83 283 GLU A O 1
ATOM 2290 N N . ALA A 1 302 ? 1.913 8.786 -23.607 1.00 31.98 284 ALA A N 1
ATOM 2291 C CA . ALA A 1 302 ? 0.465 8.822 -23.769 1.00 31.76 284 ALA A CA 1
ATOM 2292 C C . ALA A 1 302 ? -0.075 9.414 -25.076 1.00 31.86 284 ALA A C 1
ATOM 2293 O O . ALA A 1 302 ? -1.124 8.982 -25.554 1.00 32.23 284 ALA A O 1
ATOM 2295 N N . ALA A 1 303 ? 0.623 10.387 -25.657 1.00 31.80 285 ALA A N 1
ATOM 2296 C CA . ALA A 1 303 ? 0.165 11.011 -26.904 1.00 32.47 285 ALA A CA 1
ATOM 2297 C C . ALA A 1 303 ? 0.009 10.016 -28.073 1.00 32.60 285 ALA A C 1
ATOM 2298 O O . ALA A 1 303 ? -0.876 10.182 -28.920 1.00 32.84 285 ALA A O 1
ATOM 2300 N N . ALA A 1 304 ? 0.855 8.990 -28.091 1.00 32.81 286 ALA A N 1
ATOM 2301 C CA . ALA A 1 304 ? 0.840 7.938 -29.126 1.00 33.16 286 ALA A CA 1
ATOM 2302 C C . ALA A 1 304 ? -0.399 7.036 -29.055 1.00 33.08 286 ALA A C 1
ATOM 2303 O O . ALA A 1 304 ? -0.727 6.302 -30.013 1.00 33.30 286 ALA A O 1
ATOM 2305 N N . TYR A 1 305 ? -1.076 7.116 -27.917 1.00 32.57 287 TYR A N 1
ATOM 2306 C CA . TYR A 1 305 ? -2.174 6.237 -27.551 1.00 32.23 287 TYR A CA 1
ATOM 2307 C C . TYR A 1 305 ? -3.491 7.000 -27.584 1.00 32.64 287 TYR A C 1
ATOM 2308 O O . TYR A 1 305 ? -4.555 6.419 -27.387 1.00 32.33 287 TYR A O 1
ATOM 2317 N N . GLN A 1 306 ? -3.409 8.317 -27.788 1.00 33.36 288 GLN A N 1
ATOM 2318 C CA . GLN A 1 306 ? -4.585 9.181 -27.752 1.00 33.81 288 GLN A CA 1
ATOM 2319 C C . GLN A 1 306 ? -5.423 9.081 -29.032 1.00 34.57 288 GLN A C 1
ATOM 2320 O O . GLN A 1 306 ? -4.889 8.931 -30.134 1.00 34.51 288 GLN A O 1
ATOM 2326 N N . LYS A 1 307 ? -6.737 9.175 -28.856 1.00 35.20 289 LYS A N 1
ATOM 2327 C CA . LYS A 1 307 ? -7.685 9.201 -29.960 1.00 36.12 289 LYS A CA 1
ATOM 2328 C C . LYS A 1 307 ? -8.178 10.624 -30.242 1.00 36.33 289 LYS A C 1
ATOM 2329 O O . LYS A 1 307 ? -8.740 10.882 -31.302 1.00 37.16 289 LYS A O 1
ATOM 2335 N N . LYS A 1 308 ? -7.973 11.540 -29.298 1.00 36.44 290 LYS A N 1
ATOM 2336 C CA . LYS A 1 308 ? -8.511 12.886 -29.423 1.00 36.44 290 LYS A CA 1
ATOM 2337 C C . LYS A 1 308 ? -7.423 13.941 -29.672 1.00 36.18 290 LYS A C 1
ATOM 2338 O O . LYS A 1 308 ? -6.388 13.961 -28.993 1.00 36.56 290 LYS A O 1
ATOM 2344 N N . THR A 1 309 ? -7.674 14.801 -30.658 1.00 35.39 291 THR A N 1
ATOM 2345 C CA . THR A 1 309 ? -6.859 15.996 -30.911 1.00 34.58 291 THR A CA 1
ATOM 2346 C C . THR A 1 309 ? -7.055 16.995 -29.762 1.00 34.72 291 THR A C 1
ATOM 2347 O O . THR A 1 309 ? -8.187 17.407 -29.485 1.00 35.01 291 THR A O 1
ATOM 2351 N N . PRO A 1 310 ? -5.955 17.367 -29.067 1.00 34.73 292 PRO A N 1
ATOM 2352 C CA . PRO A 1 310 ? -6.057 18.264 -27.914 1.00 34.55 292 PRO A CA 1
ATOM 2353 C C . PRO A 1 310 ? -6.560 19.675 -28.261 1.00 34.35 292 PRO A C 1
ATOM 2354 O O . PRO A 1 310 ? -6.330 20.164 -29.365 1.00 34.19 292 PRO A O 1
ATOM 2358 N N . TYR A 1 311 ? -7.228 20.312 -27.294 1.00 34.37 293 TYR A N 1
ATOM 2359 C CA . TYR A 1 311 ? -7.760 21.671 -27.443 1.00 33.91 293 TYR A CA 1
ATOM 2360 C C . TYR A 1 311 ? -6.675 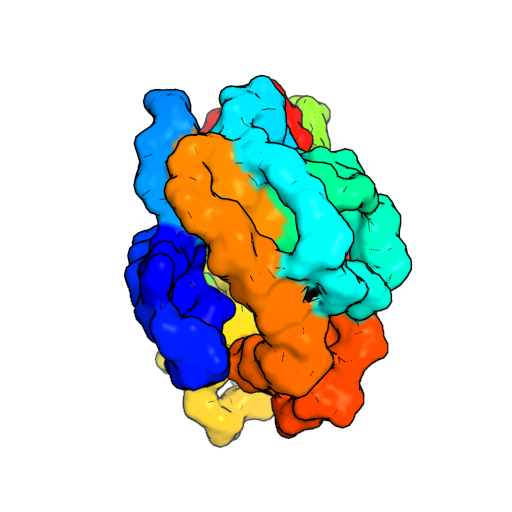22.727 -27.377 1.00 33.72 293 TYR A C 1
ATOM 2361 O O . TYR A 1 311 ? -6.857 23.839 -27.842 1.00 33.35 293 TYR A O 1
ATOM 2370 N N . TYR A 1 312 ? -5.556 22.373 -26.768 1.00 34.35 294 TYR A N 1
ATOM 2371 C CA . TYR A 1 312 ? -4.343 23.172 -26.832 1.00 34.12 294 TYR A CA 1
ATOM 2372 C C . TYR A 1 312 ? -3.157 22.204 -26.852 1.00 34.67 294 TYR A C 1
ATOM 2373 O O . TYR A 1 312 ? -3.324 21.025 -26.506 1.00 34.41 294 TYR A O 1
ATOM 2382 N N . SER A 1 313 ? -1.990 22.664 -27.308 1.00 35.36 295 SER A N 1
ATOM 2383 C CA . SER A 1 313 ? -0.811 21.791 -27.348 1.00 35.91 295 SER A CA 1
ATOM 2384 C C . SER A 1 313 ? -0.004 21.953 -26.078 1.00 36.36 295 SER A C 1
ATOM 2385 O O . SER A 1 313 ? -0.234 22.888 -25.318 1.00 36.38 295 SER A O 1
ATOM 2388 N N . GLU A 1 314 ? 0.926 21.026 -25.843 1.00 36.21 296 GLU A N 1
ATOM 2389 C CA . GLU A 1 314 ? 1.766 21.046 -24.648 1.00 37.21 296 GLU A CA 1
ATOM 2390 C C . GLU A 1 314 ? 2.768 22.184 -24.744 1.00 37.23 296 GLU A C 1
ATOM 2391 O O . GLU A 1 314 ? 3.281 22.659 -23.733 1.00 36.94 296 GLU A O 1
ATOM 2397 N N . HIS A 1 315 ? 3.046 22.607 -25.978 1.00 37.05 297 HIS A N 1
ATOM 2398 C CA . HIS A 1 315 ? 3.967 23.697 -26.231 1.00 37.85 297 HIS A CA 1
ATOM 2399 C C . HIS A 1 315 ? 3.372 25.044 -25.808 1.00 37.62 297 HIS A C 1
ATOM 2400 O O . HIS A 1 315 ? 4.105 26.014 -25.634 1.00 37.67 297 HIS A O 1
ATOM 2407 N N . ASP A 1 316 ? 2.050 25.085 -25.646 1.00 37.54 298 ASP A N 1
ATOM 2408 C CA . ASP A 1 316 ? 1.339 26.285 -25.171 1.00 37.87 298 ASP A CA 1
ATOM 2409 C C . ASP A 1 316 ? 1.564 26.540 -23.690 1.00 37.82 298 ASP A C 1
ATOM 2410 O O . ASP A 1 316 ? 1.180 27.593 -23.173 1.00 37.88 298 ASP A O 1
ATOM 2415 N N . LEU A 1 317 ? 2.170 25.577 -23.003 1.00 38.09 299 LEU A N 1
ATOM 2416 C CA . LEU A 1 317 ? 2.398 25.689 -21.567 1.00 38.42 299 LEU A CA 1
ATOM 2417 C C . LEU A 1 317 ? 3.849 26.019 -21.200 1.00 38.84 299 LEU A C 1
ATOM 2418 O O . LEU A 1 317 ? 4.179 26.181 -20.023 1.00 38.63 299 LEU A O 1
ATOM 2423 N N . GLU A 1 318 ? 4.698 26.134 -22.214 1.00 38.19 300 GLU A N 1
ATOM 2424 C CA . GLU A 1 318 ? 6.127 26.309 -22.007 1.00 38.96 300 GLU A CA 1
ATOM 2425 C C . GLU A 1 318 ? 6.481 27.686 -21.432 1.00 38.93 300 GLU A C 1
ATOM 2426 O O . GLU A 1 318 ? 7.237 27.787 -20.455 1.00 38.85 300 GLU A O 1
ATOM 2432 N N . ARG A 1 319 ? 5.906 28.732 -22.027 1.00 38.78 301 ARG A N 1
ATOM 2433 C CA . ARG A 1 319 ? 6.200 30.127 -21.667 1.00 38.38 301 ARG A CA 1
ATOM 2434 C C . ARG A 1 319 ? 5.573 30.564 -20.345 1.00 38.01 301 ARG A C 1
ATOM 2435 O O . ARG A 1 319 ? 5.985 31.570 -19.754 1.00 37.81 301 ARG A O 1
ATOM 2443 N N . GLY A 1 320 ? 4.570 29.811 -19.904 1.00 37.32 302 GLY A N 1
ATOM 2444 C CA . GLY A 1 320 ? 3.792 30.142 -18.723 1.00 36.74 302 GLY A CA 1
ATOM 2445 C C . GLY A 1 320 ? 4.515 29.872 -17.427 1.00 36.40 302 GLY A C 1
ATOM 2446 O O . GLY A 1 320 ? 5.548 29.217 -17.425 1.00 37.07 302 GLY A O 1
ATOM 2447 N N . THR A 1 321 ? 3.958 30.371 -16.324 1.00 35.77 303 THR A N 1
ATOM 2448 C CA . THR A 1 321 ? 4.563 30.228 -15.005 1.00 35.71 303 THR A CA 1
ATOM 2449 C C . THR A 1 321 ? 3.689 29.381 -14.111 1.00 34.94 303 THR A C 1
ATOM 2450 O O . THR A 1 321 ? 2.525 29.686 -13.910 1.00 34.88 303 THR A O 1
ATOM 2454 N N . LEU A 1 322 ? 4.279 28.318 -13.563 1.00 34.79 304 LEU A N 1
ATOM 2455 C CA . LEU A 1 322 ? 3.587 27.423 -12.636 1.00 34.52 304 LEU A CA 1
ATOM 2456 C C . LEU A 1 322 ? 3.212 28.165 -11.359 1.00 33.58 304 LEU A C 1
ATOM 2457 O O . LEU A 1 322 ? 4.065 28.784 -10.742 1.00 33.06 304 LEU A O 1
ATOM 2462 N N . LYS A 1 323 ? 1.936 28.099 -10.967 1.00 33.02 305 LYS A N 1
ATOM 2463 C CA . LYS A 1 323 ? 1.486 28.731 -9.725 1.00 32.87 305 LYS A CA 1
ATOM 2464 C C . LYS A 1 323 ? 2.051 27.964 -8.543 1.00 33.19 305 LYS A C 1
ATOM 2465 O O . LYS A 1 323 ? 1.962 26.722 -8.477 1.00 32.91 305 LYS A O 1
ATOM 2471 N N . THR A 1 324 ? 2.650 28.698 -7.614 1.00 33.14 306 THR A N 1
ATOM 2472 C CA . THR A 1 324 ? 3.331 28.062 -6.508 1.00 34.16 306 THR A CA 1
ATOM 2473 C C . THR A 1 324 ? 2.830 28.621 -5.194 1.00 33.88 306 THR A C 1
ATOM 2474 O O . THR A 1 324 ? 2.052 29.576 -5.157 1.00 34.63 306 THR A O 1
ATOM 2478 N N A ASP A 1 325 ? 3.282 28.010 -4.112 0.50 34.23 307 ASP A N 1
ATOM 2479 N N B ASP A 1 325 ? 3.280 28.003 -4.110 0.50 33.59 307 ASP A N 1
ATOM 2480 C CA A ASP A 1 325 ? 3.011 28.523 -2.794 0.50 34.29 307 ASP A CA 1
ATOM 2481 C CA B ASP A 1 325 ? 3.089 28.491 -2.751 0.50 33.15 307 ASP A CA 1
ATOM 2482 C C A ASP A 1 325 ? 3.767 29.828 -2.554 0.50 34.28 307 ASP A C 1
ATOM 2483 C C B ASP A 1 325 ? 3.791 29.845 -2.573 0.50 33.58 307 ASP A C 1
ATOM 2484 O O A ASP A 1 325 ? 5.007 29.870 -2.593 0.50 34.26 307 ASP A O 1
ATOM 2485 O O B ASP A 1 325 ? 5.026 29.939 -2.673 0.50 33.59 307 ASP A O 1
ATOM 2494 N N . VAL A 1 326 ? 3.009 30.889 -2.302 1.00 33.88 308 VAL A N 1
ATOM 2495 C CA . VAL A 1 326 ? 3.584 32.225 -2.029 1.00 34.62 308 VAL A CA 1
ATOM 2496 C C . VAL A 1 326 ? 3.868 32.512 -0.543 1.00 35.38 308 VAL A C 1
ATOM 2497 O O . VAL A 1 326 ? 4.429 33.569 -0.198 1.00 35.56 308 VAL A O 1
ATOM 2501 N N . GLY A 1 327 ? 3.483 31.574 0.323 1.00 35.57 309 GLY A N 1
ATOM 2502 C CA . GLY A 1 327 ? 3.696 31.723 1.769 1.00 36.35 309 GLY A CA 1
ATOM 2503 C C . GLY A 1 327 ? 2.875 32.879 2.328 1.00 37.13 309 GLY A C 1
ATOM 2504 O O . GLY A 1 327 ? 1.704 33.041 1.963 1.00 36.56 309 GLY A O 1
ATOM 2505 N N . ALA A 1 328 ? 3.484 33.669 3.206 1.00 36.61 310 ALA A N 1
ATOM 2506 C CA . ALA A 1 328 ? 2.805 34.802 3.823 1.00 37.81 310 ALA A CA 1
ATOM 2507 C C . ALA A 1 328 ? 2.286 35.778 2.774 1.00 38.05 310 ALA A C 1
ATOM 2508 O O . ALA A 1 328 ? 1.233 36.391 2.949 1.00 39.36 310 ALA A O 1
ATOM 2510 N N . ALA A 1 329 ? 3.032 35.920 1.683 1.00 38.17 311 ALA A N 1
ATOM 2511 C CA . ALA A 1 329 ? 2.639 36.813 0.600 1.00 38.14 311 ALA A CA 1
ATOM 2512 C C . ALA A 1 329 ? 1.180 36.587 0.222 1.00 38.03 311 ALA A C 1
ATOM 2513 O O . ALA A 1 329 ? 0.642 37.265 -0.654 1.00 38.01 311 ALA A O 1
ATOM 2515 N N . ILE A 1 330 ? 0.545 35.630 0.891 1.00 38.35 312 ILE A N 1
ATOM 2516 C CA . ILE A 1 330 ? -0.853 35.309 0.631 1.00 37.90 312 ILE A CA 1
ATOM 2517 C C . ILE A 1 330 ? -1.783 36.355 1.237 1.00 37.89 312 ILE A C 1
ATOM 2518 O O . ILE A 1 330 ? -2.834 36.662 0.675 1.00 37.33 312 ILE A O 1
ATOM 2523 N N . GLU A 1 331 ? -1.391 36.899 2.385 1.00 37.55 313 GLU A N 1
ATOM 2524 C CA . GLU A 1 331 ? -2.200 37.912 3.064 1.00 38.07 313 GLU A CA 1
ATOM 2525 C C . GLU A 1 331 ? -2.441 39.149 2.208 1.00 37.31 313 GLU A C 1
ATOM 2526 O O . GLU A 1 331 ? -3.500 39.768 2.301 1.00 38.06 313 GLU A O 1
ATOM 2532 N N . HIS A 1 332 ? -1.464 39.496 1.374 1.00 36.65 314 HIS A N 1
ATOM 2533 C CA . HIS A 1 332 ? -1.594 40.636 0.470 1.00 36.38 314 HIS A CA 1
ATOM 2534 C C . HIS A 1 332 ? -2.488 40.280 -0.702 1.00 35.89 314 HIS A C 1
ATOM 2535 O O . HIS A 1 332 ? -3.300 41.091 -1.134 1.00 36.45 314 HIS A O 1
ATOM 2542 N N . TYR A 1 333 ? -2.328 39.064 -1.217 1.00 35.65 315 TYR A N 1
ATOM 2543 C CA . TYR A 1 333 ? -3.221 38.545 -2.250 1.00 35.04 315 TYR A CA 1
ATOM 2544 C C . TYR A 1 333 ? -4.666 38.560 -1.763 1.00 34.82 315 TYR A C 1
ATOM 2545 O O . TYR A 1 333 ? -5.552 39.044 -2.466 1.00 34.59 315 TYR A O 1
ATOM 2554 N N . ASN A 1 334 ? -4.899 38.035 -0.560 1.00 34.52 316 ASN A N 1
ATOM 2555 C CA . ASN A 1 334 ? -6.247 37.998 0.027 1.00 34.88 316 ASN A CA 1
ATOM 2556 C C . ASN A 1 334 ? -6.918 39.357 0.148 1.00 35.03 316 ASN A C 1
ATOM 2557 O O . ASN A 1 334 ? -8.107 39.500 -0.152 1.00 34.30 316 ASN A O 1
ATOM 2562 N N . ALA A 1 335 ? -6.141 40.331 0.632 1.00 35.18 317 ALA A N 1
ATOM 2563 C CA . ALA A 1 335 ? -6.605 41.686 0.905 1.00 35.32 317 ALA A CA 1
ATOM 2564 C C . ALA A 1 335 ? -6.981 42.421 -0.364 1.00 35.38 317 ALA A C 1
ATOM 2565 O O . ALA A 1 335 ? -7.989 43.126 -0.404 1.00 36.20 317 ALA A O 1
ATOM 2567 N N . HIS A 1 336 ? -6.184 42.244 -1.413 1.00 35.40 318 HIS A N 1
ATOM 2568 C CA . HIS A 1 336 ? -6.507 42.830 -2.700 1.00 34.60 318 HIS A CA 1
ATOM 2569 C C . HIS A 1 336 ? -7.687 42.105 -3.351 1.00 34.62 318 HIS A C 1
ATOM 2570 O O . HIS A 1 336 ? -8.580 42.746 -3.909 1.00 33.78 318 HIS A O 1
ATOM 2577 N N . TRP A 1 337 ? -7.694 40.774 -3.268 1.00 33.43 319 TRP A N 1
ATOM 2578 C CA . TRP A 1 337 ? -8.748 40.001 -3.911 1.00 34.30 319 TRP A CA 1
ATOM 2579 C C . TRP A 1 337 ? -10.144 40.198 -3.303 1.00 34.05 319 TRP A C 1
ATOM 2580 O O . TRP A 1 337 ? -11.103 40.329 -4.029 1.00 34.50 319 TRP A O 1
ATOM 2591 N N A ASN A 1 338 ? -10.243 40.211 -1.976 0.50 34.07 320 ASN A N 1
ATOM 2592 N N B ASN A 1 338 ? -10.265 40.216 -1.978 0.50 34.60 320 ASN A N 1
ATOM 2593 C CA A ASN A 1 338 ? -11.539 40.418 -1.332 0.50 33.66 320 ASN A CA 1
ATOM 2594 C CA B ASN A 1 338 ? -11.592 40.410 -1.391 0.50 34.67 320 ASN A CA 1
ATOM 2595 C C A ASN A 1 338 ? -12.176 41.769 -1.711 0.50 34.10 320 ASN A C 1
ATOM 2596 C C B ASN A 1 338 ? -12.197 41.768 -1.776 0.50 34.68 320 ASN A C 1
ATOM 2597 O O A ASN A 1 338 ? -13.402 41.903 -1.739 0.50 34.12 320 ASN A O 1
ATOM 2598 O O B ASN A 1 338 ? -13.420 41.912 -1.860 0.50 34.63 320 ASN A O 1
ATOM 2607 N N . ALA A 1 339 ? -11.331 42.749 -2.034 1.00 34.56 321 ALA A N 1
ATOM 2608 C CA . ALA A 1 339 ? -11.758 44.053 -2.499 1.00 34.33 321 ALA A CA 1
ATOM 2609 C C . ALA A 1 339 ? -12.216 43.974 -3.964 1.00 34.41 321 ALA A C 1
ATOM 2610 O O . ALA A 1 339 ? -13.270 44.489 -4.322 1.00 35.17 321 ALA A O 1
ATOM 2612 N N . VAL A 1 340 ? -11.410 43.336 -4.808 1.00 34.45 322 VAL A N 1
ATOM 2613 C CA . VAL A 1 340 ? -11.787 43.082 -6.205 1.00 34.48 322 VAL A CA 1
ATOM 2614 C C . VAL A 1 340 ? -13.112 42.314 -6.278 1.00 35.37 322 VAL A C 1
ATOM 2615 O O . VAL A 1 340 ? -13.993 42.629 -7.094 1.00 35.84 322 VAL A O 1
ATOM 2619 N N . ARG A 1 341 ? -13.236 41.307 -5.424 1.00 35.25 323 ARG A N 1
ATOM 2620 C CA . ARG A 1 341 ? -14.278 40.300 -5.560 1.00 36.00 323 ARG A CA 1
ATOM 2621 C C . ARG A 1 341 ? -15.604 40.681 -4.896 1.00 37.28 323 ARG A C 1
ATOM 2622 O O . ARG A 1 341 ? -16.671 40.313 -5.402 1.00 37.91 323 ARG A O 1
ATOM 2630 N N . PHE A 1 342 ? -15.543 41.420 -3.787 1.00 38.36 324 PHE A N 1
ATOM 2631 C CA . PHE A 1 342 ? -16.753 41.751 -3.023 1.00 39.64 324 PHE A CA 1
ATOM 2632 C C . PHE A 1 342 ? -17.103 43.238 -2.953 1.00 40.99 324 PHE A C 1
ATOM 2633 O O . PHE A 1 342 ? -18.018 43.622 -2.217 1.00 40.99 324 PHE A O 1
ATOM 2641 N N . ARG A 1 343 ? -16.369 44.073 -3.687 1.00 41.86 325 ARG A N 1
ATOM 2642 C CA . ARG A 1 343 ? -16.712 45.491 -3.794 1.00 43.66 325 ARG A CA 1
ATOM 2643 C C . ARG A 1 343 ? -17.221 45.782 -5.194 1.00 44.06 325 ARG A C 1
ATOM 2644 O O . ARG A 1 343 ? -17.630 46.907 -5.492 1.00 44.83 325 ARG A O 1
#

Sequence (319 aa):
DVLYLYNWTYYTPTSLIKKFEQQYNVQVVYDDYASNEEDMFAKLLSIGASGYDLVVPSGDFVSIMKRKHLLEKIDLSKIPNVQQFIKESVRARIAYDPKMEYSVPYYLGAAGIAVNKKAVPSYARTWSIFSRKDLAYRMSMMMDDMMREVMGAALASLGYNVNTKNEQEELAQAAILVTDHWKPNLVKFDSDGYAKSFASGDFVVAHGFAEAFFAETPEAMHEHIDFFIPQDVASPVYVDSFCIPKGARNRDLAHAFINFFLEPAHHYAEFLDTFGFPSTIHREAAAYQKKTPYYSEHDLERGTLKTDDVGAAIEHYNAHWNNAVRFR

Solvent-accessible surface area: 14040 Å² total; per-residue (Å²): 138,56,0,75,0,8,0,84,56,177,21,0,8,94,50,0,9,116,94,0,38,155,116,88,132,15,127,19,59,51,48,78,8,84,36,12,114,77,0,32,67,105,4,38,135,32,68,18,20,10,2,0,0,0,0,14,1,16,26,0,20,43,0,55,141,108,144,5,13,41,121,14,58,54,96,102,0,80,16,8,110,41,0,38,121,72,4,54,80,70,0,85,29,2,77,170,8,73,47,0,0,0,0,0,3,0,1,2,0,0,0,0,18,88,120,40,2,116,88,44,67,140,33,4,65,5,0,47,61,172,96,4,26,156,94,0,0,0,3,54,57,33,23,6,0,0,0,0,0,0,3,39,51,71,60,81,1,15,14,133,58,101,129,34,0,35,75,0,9,101,33,0,53,87,95,2,47,60,4,13,70,106,24,6,50,139,24,7,8,144,25,9,40,81,32,92,7,4,0,0,0,0,62,1,35,30,0,21,91,80,11,86,151,80,81,36,132,52,16,19,20,18,6,3,58,99,32,39,1,2,1,19,0,12,0,0,0,0,1,105,38,14,175,31,78,94,19,0,3,22,0,0,28,8,0,0,69,14,51,42,0,0,42,0,0,27,70,33,0,2,4,6,8,0,2,142,63,0,67,96,97,32,188,77,116,52,53,13,48,57,114,43,3,111,159,12,30,14,25,48,25,6,26,82,10,50,105,66,0,61,70,51,22,83,23,2,76,146,224

B-factor: mean 32.72, std 6.68, range [19.88, 90.72]

Organism: Treponema pallidum (strain Nichols) (NCBI:txid243276)

Secondary structure (DSSP, 8-state):
-EEEEEEETTTS-HHHHHHHHHHHT-EEEEEEES-HHHHHHHHSSS--S-SEE--BHHHHHHHHHTT-EEPP-GGG-GGGGGB-HHHHHH-TTSTT-SS-EEEEEE--EEEEETTT--S--SSGGGGG-GGGTTSEEE-S-HHHHHHHHHHHTT--TT---HHHHHHHHHIIIIIIGGGEEEE-SSSHHHHHHHTS-SEEEE-HHHHHHHS-GGGGGGEEEE--TTTT-EEEEEEEBEETT-S-HHHHHHHHHHHTSHHHHHHHHHHHT---SSBTTGGGG--S--SS-GGGGSSSEE----GGGHHHHHHHHHHHHH-

Radius of gyration: 19.61 Å; Cα contacts (8 Å, |Δi|>4): 633; chains: 1; bounding box: 38×56×47 Å